Protein AF-A0A363ULD2-F1 (afdb_monomer)

Sequence (218 aa):
MTTARLQLDELIAHQSQPHVTLNGSLRRLDAAVQLTVADRDLTLPPGSPSDGDTYIVGASATGDWEDEDGNIAYYSNTAWIFLTPAEGWQAWIEDEDVVVTYQNDAWAGVGQAESIQALGAISGAQTIDLRAATYASFTVDGAITLTIDGLPPAGTAKAFTLEITGSSSSPIDEITWPEAIEWPSGVALQPTQAGTDVFVFVANGSRIMGGRALENVS

Radius of gyration: 24.45 Å; Cα contacts (8 Å, |Δi|>4): 473; chains: 1; bounding box: 63×30×61 Å

Secondary structure (DSSP, 8-state):
-B-TTT-PBPPPP-TT-HHHHHHHHHHHHHHHTT-EES-SS-SS--SSPPTT-EEEPPSS--GGGTT-TTSEEEEETTEEEEE---TT-EEEETTTTEEEEEETTEEEESS-PPPEEEEEEEEEEEEEETTT-SEEEEEEEEEEEEEEE-PPPTT-EEEEEEEEE--SSS----EE--TTEEPTTSSPPPPPTTSEEEEEEEEETTEEEEEEEEEEE-

Mean predicted aligned error: 12.39 Å

pLDDT: mean 86.5, std 9.87, range [49.97, 97.25]

InterPro domains:
  IPR021251 Protein of unknown function DUF2793 [PF10983] (23-107)

Solvent-accessible surface area (backbone atoms only — not comparable to full-atom values): 12160 Å² total; per-residue (Å²): 103,57,38,72,73,74,55,47,80,42,62,71,91,58,98,85,56,63,37,62,62,50,39,52,51,51,48,53,46,46,58,61,53,88,26,61,22,57,47,61,68,52,33,56,74,70,95,78,75,50,72,51,44,28,31,30,31,9,75,85,26,32,77,98,38,49,92,39,54,68,18,35,40,28,29,51,96,88,45,76,46,78,41,79,75,51,81,73,41,59,35,36,31,63,77,76,73,42,49,30,30,29,47,94,96,39,80,41,68,70,78,73,74,66,42,74,43,75,65,48,73,41,52,42,81,44,74,50,45,49,78,77,28,38,27,38,35,36,32,41,68,46,57,28,36,47,42,80,42,60,66,40,59,78,96,36,74,43,68,36,39,41,39,34,30,25,32,87,63,83,81,59,85,34,64,45,71,50,86,53,55,47,34,92,83,75,54,88,83,59,57,45,73,64,22,30,23,34,33,42,37,40,28,48,12,84,44,30,39,38,48,78,76,44,74,60,60,130

Structure (mmCIF, N/CA/C/O backbone):
data_AF-A0A363ULD2-F1
#
_entry.id   AF-A0A363ULD2-F1
#
loop_
_atom_site.group_PDB
_atom_site.id
_atom_site.type_symbol
_atom_site.label_atom_id
_atom_site.label_alt_id
_atom_site.label_comp_id
_atom_site.label_asym_id
_atom_site.label_entity_id
_atom_site.label_seq_id
_atom_site.pdbx_PDB_ins_code
_atom_site.Cartn_x
_atom_site.Cartn_y
_atom_site.Cartn_z
_atom_site.occupancy
_atom_site.B_iso_or_equiv
_atom_site.auth_seq_id
_atom_site.auth_comp_id
_atom_site.auth_asym_id
_atom_site.auth_atom_id
_atom_site.pdbx_PDB_model_num
ATOM 1 N N . MET A 1 1 ? 29.530 3.431 -25.832 1.00 72.56 1 MET A N 1
ATOM 2 C CA . MET A 1 1 ? 28.175 3.856 -25.429 1.00 72.56 1 MET A CA 1
ATOM 3 C C . MET A 1 1 ? 27.994 3.384 -24.003 1.00 72.56 1 MET A C 1
ATOM 5 O O . MET A 1 1 ? 28.633 2.399 -23.650 1.00 72.56 1 MET A O 1
ATOM 9 N N . THR A 1 2 ? 27.240 4.109 -23.191 1.00 79.25 2 THR A N 1
ATOM 10 C CA . THR A 1 2 ? 26.982 3.774 -21.785 1.00 79.25 2 THR A CA 1
ATOM 11 C C . THR A 1 2 ? 25.476 3.682 -21.557 1.00 79.25 2 THR A C 1
ATOM 13 O O . THR A 1 2 ? 24.710 4.230 -22.351 1.00 79.25 2 THR A O 1
ATOM 16 N N . THR A 1 3 ? 25.037 2.968 -20.519 1.00 79.88 3 THR A N 1
ATOM 17 C CA . THR A 1 3 ? 23.626 2.996 -20.091 1.00 79.88 3 THR A CA 1
ATOM 18 C C . THR A 1 3 ? 23.244 4.373 -19.537 1.00 79.88 3 THR A C 1
ATOM 20 O O . THR A 1 3 ? 24.114 5.123 -19.090 1.00 79.88 3 THR A O 1
ATOM 23 N N . ALA A 1 4 ? 21.956 4.724 -19.569 1.00 80.06 4 ALA A N 1
ATOM 24 C CA . ALA A 1 4 ? 21.507 6.092 -19.314 1.00 80.06 4 ALA A CA 1
ATOM 25 C C . ALA A 1 4 ? 21.717 6.540 -17.857 1.00 80.06 4 ALA A C 1
ATOM 27 O O . ALA A 1 4 ? 22.206 7.647 -17.616 1.00 80.06 4 ALA A O 1
ATOM 28 N N . ARG A 1 5 ? 21.394 5.685 -16.876 1.00 78.56 5 ARG A N 1
ATOM 29 C CA . ARG A 1 5 ? 21.361 6.069 -15.453 1.00 78.56 5 ARG A CA 1
ATOM 30 C C . ARG A 1 5 ? 22.675 5.780 -14.736 1.00 78.56 5 ARG A C 1
ATOM 32 O O . ARG A 1 5 ? 23.287 6.679 -14.167 1.00 78.56 5 ARG A O 1
ATOM 39 N N . LEU A 1 6 ? 23.132 4.534 -14.781 1.00 81.69 6 LEU A N 1
ATOM 40 C CA . LEU A 1 6 ? 24.314 4.046 -14.065 1.00 81.69 6 LEU A CA 1
ATOM 41 C C . LEU A 1 6 ? 25.608 4.180 -14.874 1.00 81.69 6 LEU A C 1
ATOM 43 O O . LEU A 1 6 ? 26.678 3.865 -14.353 1.00 81.69 6 LEU A O 1
ATOM 47 N N . GLN A 1 7 ? 25.527 4.650 -16.125 1.00 82.56 7 GLN A N 1
ATOM 48 C CA . GLN A 1 7 ? 26.681 4.884 -16.997 1.00 82.56 7 GLN A CA 1
ATOM 49 C C . GLN A 1 7 ? 27.557 3.631 -17.179 1.00 82.56 7 GLN A C 1
ATOM 51 O O . GLN A 1 7 ? 28.785 3.709 -17.209 1.00 82.56 7 GLN A O 1
ATOM 56 N N . LEU A 1 8 ? 26.926 2.457 -17.298 1.00 80.12 8 LEU A N 1
ATOM 57 C CA . LEU A 1 8 ? 27.622 1.184 -17.487 1.00 80.12 8 LEU A CA 1
ATOM 58 C C . LEU A 1 8 ? 28.144 1.083 -18.919 1.00 80.12 8 LEU A C 1
ATOM 60 O O . LEU A 1 8 ? 27.380 1.268 -19.865 1.00 80.12 8 LEU A O 1
ATOM 64 N N . ASP A 1 9 ? 29.423 0.753 -19.081 1.00 83.75 9 ASP A N 1
ATOM 65 C CA . ASP A 1 9 ? 30.046 0.609 -20.397 1.00 83.75 9 ASP A CA 1
ATOM 66 C C . ASP A 1 9 ? 29.397 -0.514 -21.216 1.00 83.75 9 ASP A C 1
ATOM 68 O O . ASP A 1 9 ? 29.401 -1.688 -20.835 1.00 83.75 9 ASP A O 1
ATOM 72 N N . GLU A 1 10 ? 28.885 -0.162 -22.393 1.00 82.81 10 GLU A N 1
ATOM 73 C CA . GLU A 1 10 ? 28.383 -1.123 -23.364 1.00 82.81 10 GLU A CA 1
ATOM 74 C C . GLU A 1 10 ? 29.512 -1.665 -24.242 1.00 82.81 10 GLU A C 1
ATOM 76 O O . GLU A 1 10 ? 30.397 -0.936 -24.709 1.00 82.81 10 GLU A O 1
ATOM 81 N N . LEU A 1 11 ? 29.439 -2.959 -24.549 1.00 80.12 11 LEU A N 1
ATOM 82 C CA . LEU A 1 11 ? 30.391 -3.603 -25.443 1.00 80.12 11 LEU A CA 1
ATOM 83 C C . LEU A 1 11 ? 30.236 -3.087 -26.871 1.00 80.12 11 LEU A C 1
ATOM 85 O O . LEU A 1 11 ? 29.142 -3.078 -27.442 1.00 80.12 11 LEU A O 1
ATOM 89 N N . ILE A 1 12 ? 31.369 -2.727 -27.470 1.00 76.31 12 ILE A N 1
ATOM 90 C CA . ILE A 1 12 ? 31.466 -2.394 -28.890 1.00 76.31 12 ILE A CA 1
ATOM 91 C C . ILE A 1 12 ? 31.262 -3.643 -29.757 1.00 76.31 12 ILE A C 1
ATOM 93 O O . ILE A 1 12 ? 31.603 -4.763 -29.370 1.00 76.31 12 ILE A O 1
ATOM 97 N N . ALA A 1 13 ? 30.704 -3.450 -30.953 1.00 71.75 13 ALA A N 1
ATOM 98 C CA . ALA A 1 13 ? 30.416 -4.546 -31.869 1.00 71.75 13 ALA A CA 1
ATOM 99 C C . ALA A 1 13 ? 31.687 -5.346 -32.223 1.00 71.75 13 ALA A C 1
ATOM 101 O O . ALA A 1 13 ? 32.707 -4.781 -32.617 1.00 71.75 13 ALA A O 1
ATOM 102 N N . HIS A 1 14 ? 31.611 -6.677 -32.119 1.00 65.25 14 HIS A N 1
ATOM 103 C CA . HIS A 1 14 ? 32.688 -7.600 -32.493 1.00 65.25 14 HIS A CA 1
ATOM 104 C C . HIS A 1 14 ? 32.135 -8.903 -33.107 1.00 65.25 14 HIS A C 1
ATOM 106 O O . HIS A 1 14 ? 30.943 -9.210 -32.991 1.00 65.25 14 HIS A O 1
ATOM 112 N N . GLN A 1 15 ? 33.004 -9.681 -33.762 1.00 51.84 15 GLN A N 1
ATOM 113 C CA . GLN A 1 15 ? 32.672 -10.969 -34.385 1.00 51.84 15 GLN A CA 1
ATOM 114 C C . GLN A 1 15 ? 32.251 -11.991 -33.311 1.00 51.84 15 GLN A C 1
ATOM 116 O O . GLN A 1 15 ? 33.043 -12.265 -32.409 1.00 51.84 15 GLN A O 1
ATOM 121 N N . SER A 1 16 ? 31.017 -12.514 -33.439 1.00 58.97 16 SER A N 1
ATOM 122 C CA . SER A 1 16 ? 30.217 -13.417 -32.562 1.00 58.97 16 SER A CA 1
ATOM 123 C C . SER A 1 16 ? 28.968 -12.810 -31.890 1.00 58.97 16 SER A C 1
ATOM 125 O O . SER A 1 16 ? 28.180 -13.550 -31.315 1.00 58.97 16 SER A O 1
ATOM 127 N N . GLN A 1 17 ? 28.736 -11.495 -31.999 1.00 67.00 17 GLN A N 1
ATOM 128 C CA . GLN A 1 17 ? 27.534 -10.799 -31.490 1.00 67.00 17 GLN A CA 1
ATOM 129 C C . GLN A 1 17 ? 27.143 -10.950 -29.986 1.00 67.00 17 GLN A C 1
ATOM 131 O O . GLN A 1 17 ? 25.997 -10.641 -29.659 1.00 67.00 17 GLN A O 1
ATOM 136 N N . PRO A 1 18 ? 28.031 -11.287 -29.017 1.00 72.00 18 PRO A N 1
ATOM 137 C CA . PRO A 1 18 ? 27.638 -11.324 -27.599 1.00 72.00 18 PRO A CA 1
ATOM 138 C C . PRO A 1 18 ? 27.251 -9.938 -27.055 1.00 72.00 18 PRO A C 1
ATOM 140 O O . PRO A 1 18 ? 26.512 -9.837 -26.079 1.00 72.00 18 PRO A O 1
ATOM 143 N N . HIS A 1 19 ? 27.721 -8.870 -27.711 1.00 73.81 19 HIS A N 1
ATOM 144 C CA . HIS A 1 19 ? 27.406 -7.483 -27.376 1.00 73.81 19 HIS A CA 1
ATOM 145 C C . HIS A 1 19 ? 25.900 -7.191 -27.422 1.00 73.81 19 HIS A C 1
ATOM 147 O O . HIS A 1 19 ? 25.427 -6.401 -26.618 1.00 73.81 19 HIS A O 1
ATOM 153 N N . VAL A 1 20 ? 25.124 -7.845 -28.299 1.00 75.31 20 VAL A N 1
ATOM 154 C CA . VAL A 1 20 ? 23.675 -7.595 -28.405 1.00 75.31 20 VAL A CA 1
ATOM 155 C C . VAL A 1 20 ? 22.958 -8.050 -27.134 1.00 75.31 20 VAL A C 1
ATOM 157 O O . VAL A 1 20 ? 22.253 -7.269 -26.499 1.00 75.31 20 VAL A O 1
ATOM 160 N N . THR A 1 21 ? 23.172 -9.304 -26.732 1.00 80.69 21 THR A N 1
ATOM 161 C CA . THR A 1 21 ? 22.527 -9.881 -25.546 1.00 80.69 21 THR A CA 1
ATOM 162 C C . THR A 1 21 ? 23.027 -9.231 -24.260 1.00 80.69 21 THR A C 1
ATOM 164 O O . THR A 1 21 ? 22.221 -8.899 -23.396 1.00 80.69 21 THR A O 1
ATOM 167 N N . LEU A 1 22 ? 24.340 -9.011 -24.130 1.00 84.62 22 LEU A N 1
ATOM 168 C CA . LEU A 1 22 ? 24.909 -8.444 -22.908 1.00 84.62 22 LEU A CA 1
ATOM 169 C C . LEU A 1 22 ? 24.525 -6.970 -22.722 1.00 84.62 22 LEU A C 1
ATOM 171 O O . LEU A 1 22 ? 24.099 -6.609 -21.630 1.00 84.62 22 LEU A O 1
ATOM 175 N N . ASN A 1 23 ? 24.573 -6.140 -23.770 1.00 83.62 23 ASN A N 1
ATOM 176 C CA . ASN A 1 23 ? 24.142 -4.741 -23.657 1.00 83.62 23 ASN A CA 1
ATOM 177 C C . ASN A 1 23 ? 22.644 -4.652 -23.317 1.00 83.62 23 ASN A C 1
ATOM 179 O O . ASN A 1 23 ? 22.248 -3.829 -22.497 1.00 83.62 23 ASN A O 1
ATOM 183 N N . GLY A 1 24 ? 21.813 -5.553 -23.859 1.00 82.00 24 GLY A N 1
ATOM 184 C CA . GLY A 1 24 ? 20.406 -5.668 -23.461 1.00 82.00 24 GLY A CA 1
ATOM 185 C C . GLY A 1 24 ? 20.224 -5.965 -21.967 1.00 82.00 24 GLY A C 1
ATOM 186 O O . GLY A 1 24 ? 19.402 -5.329 -21.308 1.00 82.00 24 GLY A O 1
ATOM 187 N N . SER A 1 25 ? 21.018 -6.883 -21.408 1.00 83.62 25 SER A N 1
ATOM 188 C CA . SER A 1 25 ? 21.011 -7.169 -19.967 1.00 83.62 25 SER A CA 1
ATOM 189 C C . SER A 1 25 ? 21.502 -5.990 -19.126 1.00 83.62 25 SER A C 1
ATOM 191 O O . SER A 1 25 ? 20.926 -5.725 -18.074 1.00 83.62 25 SER A O 1
ATOM 193 N N . LEU A 1 26 ? 22.526 -5.260 -19.584 1.00 85.19 26 LEU A N 1
ATOM 194 C CA . LEU A 1 26 ? 23.033 -4.071 -18.891 1.00 85.19 26 LEU A CA 1
ATOM 195 C C . LEU A 1 26 ? 21.975 -2.966 -18.820 1.00 85.19 26 LEU A C 1
ATOM 197 O O . LEU A 1 26 ? 21.799 -2.378 -17.761 1.00 85.19 26 LEU A O 1
ATOM 201 N N . ARG A 1 27 ? 21.209 -2.744 -19.894 1.00 83.19 27 ARG A N 1
ATOM 202 C CA . ARG A 1 27 ? 20.089 -1.782 -19.899 1.00 83.19 27 ARG A CA 1
ATOM 203 C C . ARG A 1 27 ? 18.964 -2.184 -18.948 1.00 83.19 27 ARG A C 1
ATOM 205 O O . ARG A 1 27 ? 18.418 -1.339 -18.255 1.00 83.19 27 ARG A O 1
ATOM 212 N N . ARG A 1 28 ? 18.635 -3.477 -18.867 1.00 83.94 28 ARG A N 1
ATOM 213 C CA . ARG A 1 28 ? 17.653 -3.974 -17.883 1.00 83.94 28 ARG A CA 1
ATOM 214 C C . ARG A 1 28 ? 18.148 -3.797 -16.447 1.00 83.94 28 ARG A C 1
ATOM 216 O O . ARG A 1 28 ? 17.356 -3.470 -15.572 1.00 83.94 28 ARG A O 1
ATOM 223 N N . LEU A 1 29 ? 19.444 -4.003 -16.206 1.00 86.19 29 LEU A N 1
ATOM 224 C CA . LEU A 1 29 ? 20.045 -3.763 -14.895 1.00 86.19 29 LEU A CA 1
ATOM 225 C C . LEU A 1 29 ? 20.024 -2.272 -14.534 1.00 86.19 29 LEU A C 1
ATOM 227 O O . LEU A 1 29 ? 19.709 -1.936 -13.399 1.00 86.19 29 LEU A O 1
ATOM 231 N N . ASP A 1 30 ? 20.307 -1.402 -15.504 1.00 83.19 30 ASP A N 1
ATOM 232 C CA . ASP A 1 30 ? 20.226 0.057 -15.368 1.00 83.19 30 ASP A CA 1
ATOM 233 C C . ASP A 1 30 ? 18.826 0.533 -14.971 1.00 83.19 30 ASP A C 1
ATOM 235 O O . ASP A 1 30 ? 18.689 1.425 -14.141 1.00 83.19 30 ASP A O 1
ATOM 239 N N . ALA A 1 31 ? 17.796 -0.103 -15.533 1.00 81.00 31 ALA A N 1
ATOM 240 C CA . ALA A 1 31 ? 16.405 0.186 -15.214 1.00 81.00 31 ALA A CA 1
ATOM 241 C C . ALA A 1 31 ? 15.988 -0.324 -13.822 1.00 81.00 31 ALA A C 1
ATOM 243 O O . ALA A 1 31 ? 15.167 0.306 -13.169 1.00 81.00 31 ALA A O 1
ATOM 244 N N . ALA A 1 32 ? 16.519 -1.463 -13.366 1.00 85.25 32 ALA A N 1
ATOM 245 C CA . ALA A 1 32 ? 16.057 -2.127 -12.141 1.00 85.25 32 ALA A CA 1
ATOM 246 C C . ALA A 1 32 ? 16.839 -1.741 -10.871 1.00 85.25 32 ALA A C 1
ATOM 248 O O . ALA A 1 32 ? 16.312 -1.831 -9.762 1.00 85.25 32 ALA A O 1
ATOM 249 N N . VAL A 1 33 ? 18.115 -1.369 -10.997 1.00 86.06 33 VAL A N 1
ATOM 250 C CA . VAL A 1 33 ? 18.982 -1.070 -9.848 1.00 86.06 33 VAL A CA 1
ATOM 251 C C . VAL A 1 33 ? 18.862 0.398 -9.461 1.00 86.06 33 VAL A C 1
ATOM 253 O O . VAL A 1 33 ? 18.949 1.272 -10.312 1.00 86.06 33 VAL A O 1
ATOM 256 N N . GLN A 1 34 ? 18.724 0.666 -8.155 1.00 82.75 34 GLN A N 1
ATOM 257 C CA . GLN A 1 34 ? 18.464 2.015 -7.630 1.00 82.75 34 GLN A CA 1
ATOM 258 C C . GLN A 1 34 ? 17.259 2.662 -8.331 1.00 82.75 34 GLN A C 1
ATOM 260 O O . GLN A 1 34 ? 17.335 3.783 -8.824 1.00 82.75 34 GLN A O 1
ATOM 265 N N . LEU A 1 35 ? 16.155 1.917 -8.424 1.00 90.38 35 LEU A N 1
ATOM 266 C CA . LEU A 1 35 ? 14.952 2.317 -9.142 1.00 90.38 35 LEU A CA 1
ATOM 267 C C . LEU A 1 35 ? 14.382 3.629 -8.571 1.00 90.38 35 LEU A C 1
ATOM 269 O O . LEU A 1 35 ? 13.849 3.664 -7.465 1.00 90.38 35 LEU A O 1
ATOM 273 N N . THR A 1 36 ? 14.516 4.703 -9.346 1.00 90.88 36 THR A N 1
ATOM 274 C CA . THR A 1 36 ? 13.808 5.974 -9.179 1.00 90.88 36 THR A CA 1
ATOM 275 C C . THR A 1 36 ? 12.825 6.087 -10.330 1.00 90.88 36 THR A C 1
ATOM 277 O O . THR A 1 36 ? 13.141 5.665 -11.448 1.00 90.88 36 THR A O 1
ATOM 280 N N . VAL A 1 37 ? 11.627 6.557 -10.022 1.00 93.94 37 VAL A N 1
ATOM 281 C CA . VAL A 1 37 ? 10.458 6.574 -10.893 1.00 93.94 37 VAL A CA 1
ATOM 282 C C . VAL A 1 37 ? 9.881 7.979 -10.821 1.00 93.94 37 VAL A C 1
ATOM 284 O O . VAL A 1 37 ? 9.639 8.478 -9.727 1.00 93.94 37 VAL A O 1
ATOM 287 N N . ALA A 1 38 ? 9.687 8.615 -11.971 1.00 91.88 38 ALA A N 1
ATOM 288 C CA . ALA A 1 38 ? 9.209 9.988 -12.051 1.00 91.88 38 ALA A CA 1
ATOM 289 C C . ALA A 1 38 ? 7.757 10.125 -11.569 1.00 91.88 38 ALA A C 1
ATOM 291 O O . ALA A 1 38 ? 7.445 11.092 -10.888 1.00 91.88 38 ALA A O 1
ATOM 292 N N . ASP A 1 39 ? 6.908 9.157 -11.927 1.00 87.38 39 ASP A N 1
ATOM 293 C CA . ASP A 1 39 ? 5.480 9.098 -11.601 1.00 87.38 39 ASP A CA 1
ATOM 294 C C . ASP A 1 39 ? 5.006 7.627 -11.707 1.00 87.38 39 ASP A C 1
ATOM 296 O O . ASP A 1 39 ? 5.569 6.838 -12.488 1.00 87.38 39 ASP A O 1
ATOM 300 N N . ARG A 1 40 ? 4.010 7.234 -10.903 1.00 90.38 40 ARG A N 1
ATOM 301 C CA . ARG A 1 40 ? 3.462 5.869 -10.852 1.00 90.38 40 ARG A CA 1
ATOM 302 C C . ARG A 1 40 ? 1.983 5.711 -11.215 1.00 90.38 40 ARG A C 1
ATOM 304 O O . ARG A 1 40 ? 1.474 4.594 -11.079 1.00 90.38 40 ARG A O 1
ATOM 311 N N . ASP A 1 41 ? 1.286 6.771 -11.622 1.00 88.88 41 ASP A N 1
ATOM 312 C CA . ASP A 1 41 ? -0.148 6.710 -11.942 1.00 88.88 41 ASP A CA 1
ATOM 313 C C . ASP A 1 41 ? -0.523 7.193 -13.358 1.00 88.88 41 ASP A C 1
ATOM 315 O O . ASP A 1 41 ? -1.686 7.093 -13.767 1.00 88.88 41 ASP A O 1
ATOM 319 N N . LEU A 1 42 ? 0.465 7.592 -14.165 1.00 93.38 42 LEU A N 1
ATOM 320 C CA . LEU A 1 42 ? 0.263 7.911 -15.578 1.00 93.38 42 LEU A CA 1
ATOM 321 C C . LEU A 1 42 ? -0.198 6.699 -16.399 1.00 93.38 42 LEU A C 1
ATOM 323 O O . LEU A 1 42 ? 0.397 5.625 -16.378 1.00 93.38 42 LEU A O 1
ATOM 327 N N . THR A 1 43 ? -1.22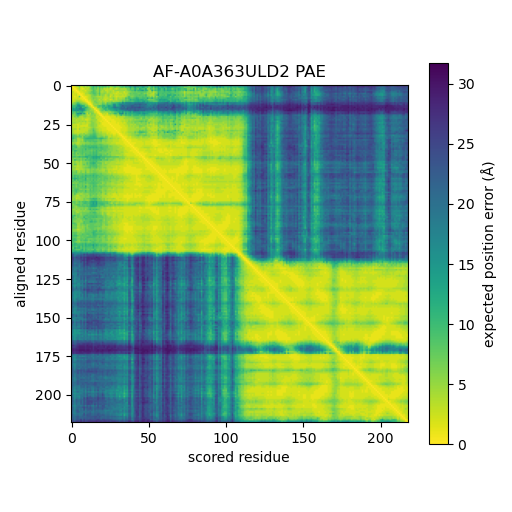4 6.912 -17.221 1.00 93.38 43 THR A N 1
ATOM 328 C CA . THR A 1 43 ? -1.807 5.900 -18.124 1.00 93.38 43 THR A CA 1
ATOM 329 C C . THR A 1 43 ? -1.446 6.125 -19.594 1.00 93.38 43 THR A C 1
ATOM 331 O O . THR A 1 43 ? -1.822 5.344 -20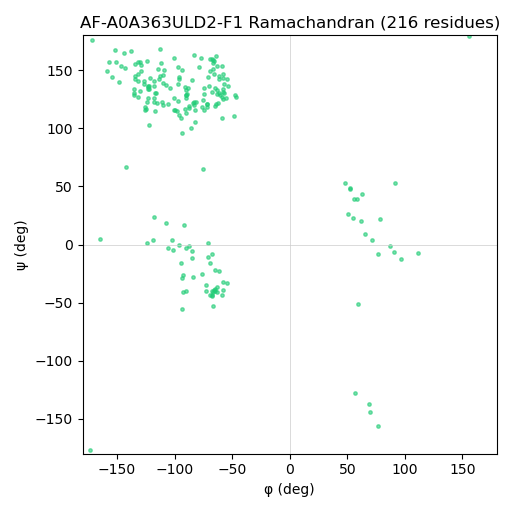.467 1.00 93.38 43 THR A O 1
ATOM 334 N N . LEU A 1 44 ? -0.719 7.198 -19.899 1.00 95.44 44 LEU A N 1
ATOM 335 C CA . LEU A 1 44 ? -0.228 7.516 -21.235 1.00 95.44 44 LEU A CA 1
ATOM 336 C C . LEU A 1 44 ? 1.236 7.960 -21.119 1.00 95.44 44 LEU A C 1
ATOM 338 O O . LEU A 1 44 ? 1.526 8.810 -20.271 1.00 95.44 44 LEU A O 1
ATOM 342 N N . PRO A 1 45 ? 2.143 7.460 -21.977 1.00 94.69 45 PRO A N 1
ATOM 343 C CA . PRO A 1 45 ? 3.522 7.917 -21.982 1.00 94.69 45 PRO A CA 1
ATOM 344 C C . PRO A 1 45 ? 3.625 9.431 -22.216 1.00 94.69 45 PRO A C 1
ATOM 346 O O . PRO A 1 45 ? 2.853 9.996 -23.002 1.00 94.69 45 PRO A O 1
ATOM 349 N N . PRO A 1 46 ? 4.628 10.101 -21.619 1.00 94.06 46 PRO A N 1
ATOM 350 C CA . PRO A 1 46 ? 4.973 11.469 -21.979 1.00 94.06 46 PRO A CA 1
ATOM 351 C C . PRO A 1 46 ? 5.230 11.594 -23.484 1.00 94.06 46 PRO A C 1
ATOM 353 O O . PRO A 1 46 ? 5.850 10.727 -24.091 1.00 94.06 46 PRO A O 1
ATOM 356 N N . GLY A 1 47 ? 4.811 12.705 -24.097 1.00 92.12 47 GLY A N 1
ATOM 357 C CA . GLY A 1 47 ? 4.990 12.913 -25.542 1.00 92.12 47 GLY A CA 1
ATOM 358 C C . GLY A 1 47 ? 6.445 13.123 -25.992 1.00 92.12 47 GLY A C 1
ATOM 359 O O . GLY A 1 47 ? 6.731 13.020 -27.182 1.00 92.12 47 GLY A O 1
ATOM 360 N N . SER A 1 48 ? 7.351 13.418 -25.054 1.00 91.38 48 SER A N 1
ATOM 361 C CA . SER A 1 48 ? 8.777 13.674 -25.305 1.00 91.38 48 SER A CA 1
ATOM 362 C C . SER A 1 48 ? 9.647 13.086 -24.181 1.00 91.38 48 SER A C 1
ATOM 364 O O . SER A 1 48 ? 10.231 13.858 -23.416 1.00 91.38 48 SER A O 1
ATOM 366 N N . PRO A 1 49 ? 9.713 11.751 -24.033 1.00 93.38 49 PRO A N 1
ATOM 367 C CA . PRO A 1 49 ? 10.502 11.121 -22.981 1.00 93.38 49 PRO A CA 1
ATOM 368 C C . PRO A 1 49 ? 12.004 11.260 -23.265 1.00 93.38 49 PRO A C 1
ATOM 370 O O . PRO A 1 49 ? 12.450 11.221 -24.420 1.00 93.38 49 PRO A O 1
ATOM 373 N N . SER A 1 50 ? 12.783 11.438 -22.203 1.00 92.94 50 SER A N 1
ATOM 374 C CA . SER A 1 50 ? 14.245 11.484 -22.237 1.00 92.94 50 SER A CA 1
ATOM 375 C C . SER A 1 50 ? 14.843 10.126 -21.884 1.00 92.94 50 SER A C 1
ATOM 377 O O . SER A 1 50 ? 14.234 9.310 -21.198 1.00 92.94 50 SER A O 1
ATOM 379 N N . ASP A 1 51 ? 16.047 9.856 -22.390 1.00 90.31 51 ASP A N 1
ATOM 380 C CA . ASP A 1 51 ? 16.769 8.617 -22.091 1.00 90.31 51 ASP A CA 1
ATOM 381 C C . ASP A 1 51 ? 16.982 8.479 -20.575 1.00 90.31 51 ASP A C 1
ATOM 383 O O . ASP A 1 51 ? 17.530 9.381 -19.941 1.00 90.31 51 ASP A O 1
ATOM 387 N N . GLY A 1 52 ? 16.540 7.360 -20.002 1.00 88.50 52 GLY A N 1
ATOM 388 C CA . GLY A 1 52 ? 16.572 7.112 -18.562 1.00 88.50 52 GLY A CA 1
ATOM 389 C C . GLY A 1 52 ? 15.268 7.408 -17.815 1.00 88.50 52 GLY A C 1
ATOM 390 O O . GLY A 1 52 ? 15.143 6.972 -16.666 1.00 88.50 52 GLY A O 1
ATOM 391 N N . ASP A 1 53 ? 14.299 8.084 -18.443 1.00 94.31 53 ASP A N 1
ATOM 392 C CA . ASP A 1 53 ? 12.994 8.337 -17.829 1.00 94.31 53 ASP A CA 1
ATOM 393 C C . ASP A 1 53 ? 12.334 7.011 -17.437 1.00 94.31 53 ASP A C 1
ATOM 395 O O . ASP A 1 53 ? 12.273 6.066 -18.230 1.00 94.31 53 ASP A O 1
ATOM 399 N N . THR A 1 54 ? 11.857 6.933 -16.197 1.00 95.88 54 THR A N 1
ATOM 400 C CA . THR A 1 54 ? 11.291 5.709 -15.628 1.00 95.88 54 THR A CA 1
ATOM 401 C C . THR A 1 54 ? 9.937 6.004 -14.999 1.00 95.88 54 THR A C 1
ATOM 403 O O . THR A 1 54 ? 9.821 6.948 -14.225 1.00 95.88 54 THR A O 1
ATOM 406 N N . TYR A 1 55 ? 8.938 5.181 -15.298 1.00 96.88 55 TYR A N 1
ATOM 407 C CA . TYR A 1 55 ? 7.567 5.293 -14.798 1.00 96.88 55 TYR A CA 1
ATOM 408 C C . TYR A 1 55 ? 7.083 3.937 -14.285 1.00 96.88 55 TYR A C 1
ATOM 410 O O . TYR A 1 55 ? 7.587 2.893 -14.708 1.00 96.88 55 TYR A O 1
ATOM 418 N N . ILE A 1 56 ? 6.096 3.944 -13.394 1.00 96.69 56 ILE A N 1
ATOM 419 C CA . ILE A 1 56 ? 5.235 2.777 -13.178 1.00 96.69 56 ILE A CA 1
ATOM 420 C C . ILE A 1 56 ? 3.946 3.052 -13.942 1.00 96.69 56 ILE A C 1
ATOM 422 O O . ILE A 1 56 ? 3.336 4.105 -13.783 1.00 96.69 56 ILE A O 1
ATOM 426 N N . VAL A 1 57 ? 3.565 2.119 -14.805 1.00 97.25 57 VAL A N 1
ATOM 427 C CA . VAL A 1 57 ? 2.411 2.285 -15.685 1.00 97.25 57 VAL A CA 1
ATOM 428 C C . VAL A 1 57 ? 1.124 2.193 -14.860 1.00 97.25 57 VAL A C 1
ATOM 430 O O . VAL A 1 57 ? 0.869 1.184 -14.198 1.00 97.25 57 VAL A O 1
ATOM 433 N N . GLY A 1 58 ? 0.312 3.247 -14.895 1.00 92.88 58 GLY A N 1
ATOM 434 C CA . GLY A 1 58 ? -1.003 3.294 -14.263 1.00 92.88 58 GLY A CA 1
ATOM 435 C C . GLY A 1 58 ? -2.006 2.354 -14.939 1.00 92.88 58 GLY A C 1
ATOM 436 O O . GLY A 1 58 ? -1.834 1.959 -16.086 1.00 92.88 58 GLY A O 1
ATOM 437 N N . ALA A 1 59 ? -3.078 1.998 -14.232 1.00 91.69 59 ALA A N 1
ATOM 438 C CA . ALA A 1 59 ? -4.085 1.067 -14.742 1.00 91.69 59 ALA A CA 1
ATOM 439 C C . ALA A 1 59 ? -4.855 1.620 -15.955 1.00 91.69 59 ALA A C 1
ATOM 441 O O . ALA A 1 59 ? -5.199 2.803 -15.987 1.00 91.69 59 ALA A O 1
ATOM 442 N N . SER A 1 60 ? -5.255 0.738 -16.880 1.00 94.06 60 SER A N 1
ATOM 443 C CA . SER A 1 60 ? -5.907 1.109 -18.149 1.00 94.06 60 SER A CA 1
ATOM 444 C C . SER A 1 60 ? -5.009 1.956 -19.053 1.00 94.06 60 SER A C 1
ATOM 446 O O . SER A 1 60 ? -5.454 2.960 -19.622 1.00 94.06 60 SER A O 1
ATOM 448 N N . ALA A 1 61 ? -3.742 1.564 -19.165 1.00 95.88 61 ALA A N 1
ATOM 449 C CA . ALA A 1 61 ? -2.763 2.254 -19.978 1.00 95.88 61 ALA A CA 1
ATOM 450 C C . ALA A 1 61 ? -3.099 2.240 -21.475 1.00 95.88 61 ALA A C 1
ATOM 452 O O . ALA A 1 61 ? -3.794 1.369 -21.999 1.00 95.88 61 ALA A O 1
ATOM 453 N N . THR A 1 62 ? -2.602 3.257 -22.172 1.00 96.00 62 THR A N 1
ATOM 454 C CA . THR A 1 62 ? -2.880 3.515 -23.586 1.00 96.00 62 THR A CA 1
ATOM 455 C C . THR A 1 62 ? -1.614 3.933 -24.331 1.00 96.00 62 THR A C 1
ATOM 457 O O . THR A 1 62 ? -0.597 4.293 -23.734 1.00 96.00 62 THR A O 1
ATOM 460 N N . GLY A 1 63 ? -1.676 3.924 -25.664 1.00 94.81 63 GLY A N 1
ATOM 461 C CA . GLY A 1 63 ? -0.533 4.284 -26.503 1.00 94.81 63 GLY A CA 1
ATOM 462 C C . GLY A 1 63 ? 0.572 3.237 -26.398 1.00 94.81 63 GLY A C 1
ATOM 463 O O . GLY A 1 63 ? 0.287 2.046 -26.380 1.00 94.81 63 GLY A O 1
ATOM 464 N N . ASP A 1 64 ? 1.829 3.672 -26.298 1.00 95.25 64 ASP A N 1
ATOM 465 C CA . ASP A 1 64 ? 2.965 2.741 -26.214 1.00 95.25 64 ASP A CA 1
ATOM 466 C C . ASP A 1 64 ? 3.000 1.930 -24.905 1.00 95.25 64 ASP A C 1
ATOM 468 O O . ASP A 1 64 ? 3.838 1.042 -24.776 1.00 95.25 64 ASP A O 1
ATOM 472 N N . TRP A 1 65 ? 2.137 2.246 -23.932 1.00 97.25 65 TRP A N 1
ATOM 473 C CA . TRP A 1 65 ? 2.017 1.544 -22.649 1.00 97.25 65 TRP A CA 1
ATOM 474 C C . TRP A 1 65 ? 0.816 0.583 -22.589 1.00 97.25 65 TRP A C 1
ATOM 476 O O . TRP A 1 65 ? 0.552 0.016 -21.534 1.00 97.25 65 TRP A O 1
ATOM 486 N N . GLU A 1 66 ? 0.069 0.405 -23.685 1.00 96.94 66 GLU A N 1
ATOM 487 C CA . GLU A 1 66 ? -1.044 -0.556 -23.745 1.00 96.94 66 GLU A CA 1
ATOM 488 C C . GLU A 1 66 ? -0.586 -1.968 -23.318 1.00 96.94 66 GLU A C 1
ATOM 490 O O . GLU A 1 66 ? 0.482 -2.423 -23.721 1.00 96.94 66 GLU A O 1
ATOM 495 N N . ASP A 1 67 ? -1.399 -2.640 -22.492 1.00 95.44 67 ASP A N 1
ATOM 496 C CA . ASP A 1 67 ? -1.142 -3.956 -21.873 1.00 95.44 67 ASP A CA 1
ATOM 497 C C . ASP A 1 67 ? 0.027 -4.026 -20.861 1.00 95.44 67 ASP A C 1
ATOM 499 O O . ASP A 1 67 ? 0.366 -5.114 -20.386 1.00 95.44 67 ASP A O 1
ATOM 503 N N . GLU A 1 68 ? 0.613 -2.892 -20.465 1.00 96.88 68 GLU A N 1
ATOM 504 C CA . GLU A 1 68 ? 1.766 -2.837 -19.548 1.00 96.88 68 GLU A CA 1
ATOM 505 C C . GLU A 1 68 ? 1.408 -2.320 -18.139 1.00 96.88 68 GLU A C 1
ATOM 507 O O . GLU A 1 68 ? 2.291 -1.925 -17.378 1.00 96.88 68 GLU A O 1
ATOM 512 N N . ASP A 1 69 ? 0.123 -2.343 -17.768 1.00 94.38 69 ASP A N 1
ATOM 513 C CA . ASP A 1 69 ? -0.394 -1.921 -16.457 1.00 94.38 69 ASP A CA 1
ATOM 514 C C . ASP A 1 69 ? 0.429 -2.497 -15.283 1.00 94.38 69 ASP A C 1
ATOM 516 O O . ASP A 1 69 ? 0.625 -3.708 -15.156 1.00 94.38 69 ASP A O 1
ATOM 520 N N . GLY A 1 70 ? 0.890 -1.624 -14.383 1.00 91.69 70 GLY A N 1
ATOM 521 C CA . GLY A 1 70 ? 1.657 -1.983 -13.186 1.00 91.69 70 GLY A CA 1
ATOM 522 C C . GLY A 1 70 ? 3.130 -2.339 -13.427 1.00 91.69 70 GLY A C 1
ATOM 523 O O . GLY A 1 70 ? 3.887 -2.463 -12.453 1.00 91.69 70 GLY A O 1
ATOM 524 N N . ASN A 1 71 ? 3.564 -2.466 -14.686 1.00 96.19 71 ASN A N 1
ATOM 525 C CA . ASN A 1 71 ? 4.967 -2.692 -15.022 1.00 96.19 71 ASN A CA 1
ATOM 526 C C . ASN A 1 71 ? 5.786 -1.401 -14.902 1.00 96.19 71 ASN A C 1
ATOM 528 O O . ASN A 1 71 ? 5.270 -0.283 -14.919 1.00 96.19 71 ASN A O 1
ATOM 532 N N . ILE A 1 72 ? 7.103 -1.565 -14.781 1.00 96.88 72 ILE A N 1
ATOM 533 C CA . ILE A 1 72 ? 8.050 -0.451 -14.839 1.00 96.88 72 ILE A CA 1
ATOM 534 C C . ILE A 1 72 ? 8.347 -0.168 -16.309 1.00 96.88 72 ILE A C 1
ATOM 536 O O . ILE A 1 72 ? 8.859 -1.047 -17.006 1.00 96.88 72 ILE A O 1
ATOM 540 N N . ALA A 1 73 ? 8.078 1.050 -16.762 1.00 96.94 73 ALA A N 1
ATOM 541 C CA . ALA A 1 73 ? 8.421 1.538 -18.089 1.00 96.94 73 ALA A CA 1
ATOM 542 C C . ALA A 1 73 ? 9.698 2.382 -18.018 1.00 96.94 73 ALA A C 1
ATOM 544 O O . ALA A 1 73 ? 9.712 3.439 -17.396 1.00 96.94 73 ALA A O 1
ATOM 545 N N . TYR A 1 74 ? 10.772 1.933 -18.665 1.00 94.81 74 TYR A N 1
ATOM 546 C CA . TYR A 1 74 ? 12.052 2.642 -18.743 1.00 94.81 74 TYR A CA 1
ATOM 547 C C . TYR A 1 74 ? 12.349 3.043 -20.187 1.00 94.81 74 TYR A C 1
ATOM 549 O O . TYR A 1 74 ? 12.425 2.182 -21.068 1.00 94.81 74 TYR A O 1
ATOM 557 N N . TYR A 1 75 ? 12.524 4.333 -20.456 1.00 94.31 75 TYR A N 1
ATOM 558 C CA . TYR A 1 75 ? 12.819 4.812 -21.800 1.00 94.31 75 TYR A CA 1
ATOM 559 C C . TYR A 1 75 ? 14.315 4.704 -22.097 1.00 94.31 75 TYR A C 1
ATOM 561 O O . TYR A 1 75 ? 15.143 5.280 -21.392 1.00 94.31 75 TYR A O 1
ATOM 569 N N . SER A 1 76 ? 14.670 3.973 -23.158 1.00 88.75 76 SER A N 1
ATOM 570 C CA . SER A 1 76 ? 16.060 3.815 -23.587 1.00 88.75 76 SER A CA 1
ATOM 571 C C . SER A 1 76 ? 16.248 3.954 -25.089 1.00 88.75 76 SER A C 1
ATOM 573 O O . SER A 1 76 ? 15.642 3.221 -25.875 1.00 88.75 76 SER A O 1
ATOM 575 N N . ASN A 1 77 ? 17.187 4.813 -25.486 1.00 82.25 77 ASN A N 1
ATOM 576 C CA . ASN A 1 77 ? 17.643 5.137 -26.838 1.00 82.25 77 ASN A CA 1
ATOM 577 C C . ASN A 1 77 ? 16.557 5.680 -27.785 1.00 82.25 77 ASN A C 1
ATOM 579 O O . ASN A 1 77 ? 16.786 6.702 -28.418 1.00 82.25 77 ASN A O 1
ATOM 583 N N . THR A 1 78 ? 15.415 5.001 -27.922 1.00 86.50 78 THR A N 1
ATOM 584 C CA . THR A 1 78 ? 14.225 5.405 -28.706 1.00 86.50 78 THR A CA 1
ATOM 585 C C . THR A 1 78 ? 12.965 4.597 -28.350 1.00 86.50 78 THR A C 1
ATOM 587 O O . THR A 1 78 ? 11.956 4.709 -29.042 1.00 86.50 78 THR A O 1
ATOM 590 N N . ALA A 1 79 ? 13.018 3.721 -27.344 1.00 90.06 79 ALA A N 1
ATOM 591 C CA . ALA A 1 79 ? 11.939 2.782 -27.063 1.00 90.06 79 ALA A CA 1
ATOM 592 C C . ALA A 1 79 ? 11.755 2.570 -25.562 1.00 90.06 79 ALA A C 1
ATOM 594 O O . ALA A 1 79 ? 12.712 2.644 -24.788 1.00 90.06 79 ALA A O 1
ATOM 595 N N . TRP A 1 80 ? 10.525 2.238 -25.180 1.00 94.00 80 TRP A N 1
ATOM 596 C CA . TRP A 1 80 ? 10.213 1.767 -23.841 1.00 94.00 80 TRP A CA 1
ATOM 597 C C . TRP A 1 80 ? 10.694 0.329 -23.651 1.00 94.00 80 TRP A C 1
ATOM 599 O O . TRP A 1 80 ? 10.511 -0.543 -24.503 1.00 94.00 80 TRP A O 1
ATOM 609 N N . ILE A 1 81 ? 11.335 0.093 -22.516 1.00 93.00 81 ILE A N 1
ATOM 610 C CA . ILE A 1 81 ? 11.689 -1.222 -22.005 1.00 93.00 81 ILE A CA 1
ATOM 611 C C . ILE A 1 81 ? 10.810 -1.455 -20.786 1.00 93.00 81 ILE A C 1
ATOM 613 O O . ILE A 1 81 ? 10.901 -0.710 -19.812 1.00 93.00 81 ILE A O 1
ATOM 617 N N . PHE A 1 82 ? 10.002 -2.508 -20.833 1.00 94.50 82 PHE A N 1
ATOM 618 C CA . PHE A 1 82 ? 9.132 -2.881 -19.727 1.00 94.50 82 PHE A CA 1
ATOM 619 C C . PHE A 1 82 ? 9.768 -3.962 -18.860 1.00 94.50 82 PHE A C 1
ATOM 621 O O . PHE A 1 82 ? 10.389 -4.918 -19.354 1.00 94.50 82 PHE A O 1
ATOM 628 N N . LEU A 1 83 ? 9.630 -3.794 -17.548 1.00 94.56 83 LEU A N 1
ATOM 629 C CA . LEU A 1 83 ? 10.026 -4.777 -16.553 1.00 94.56 83 LEU A CA 1
ATOM 630 C C . LEU A 1 83 ? 8.818 -5.114 -15.687 1.00 94.56 83 LEU A C 1
ATOM 632 O O . LEU A 1 83 ? 8.261 -4.242 -15.024 1.00 94.56 83 LEU A O 1
ATOM 636 N N . THR A 1 84 ? 8.462 -6.396 -15.655 1.00 94.25 84 THR A N 1
ATOM 637 C CA . THR A 1 84 ? 7.487 -6.915 -14.698 1.00 94.25 84 THR A CA 1
ATOM 638 C C . THR A 1 84 ? 8.122 -6.940 -13.310 1.00 94.25 84 THR A C 1
ATOM 640 O O . THR A 1 84 ? 9.137 -7.631 -13.135 1.00 94.25 84 THR A O 1
ATOM 643 N N . PRO A 1 85 ? 7.587 -6.191 -12.332 1.00 94.06 85 PRO A N 1
ATOM 644 C CA . PRO A 1 85 ? 8.115 -6.212 -10.980 1.00 94.06 85 PRO A CA 1
ATOM 645 C C . PRO A 1 85 ? 7.898 -7.579 -10.330 1.00 94.06 85 PRO A C 1
ATOM 647 O O . PRO A 1 85 ? 6.957 -8.304 -10.647 1.00 94.06 85 PRO A O 1
ATOM 650 N N . ALA A 1 86 ? 8.787 -7.937 -9.407 1.00 89.31 86 ALA A N 1
ATOM 651 C CA . ALA A 1 86 ? 8.607 -9.102 -8.552 1.00 89.31 86 ALA A CA 1
ATOM 652 C C . ALA A 1 86 ? 8.375 -8.660 -7.105 1.00 89.31 86 ALA A C 1
ATOM 654 O O . ALA A 1 86 ? 8.784 -7.570 -6.701 1.00 89.31 86 ALA A O 1
ATOM 655 N N . GLU A 1 87 ? 7.732 -9.526 -6.323 1.00 85.00 87 GLU A N 1
ATOM 656 C CA . GLU A 1 87 ? 7.470 -9.303 -4.899 1.00 85.00 87 GLU A CA 1
ATOM 657 C C . GLU A 1 87 ? 8.738 -8.820 -4.167 1.00 85.00 87 GLU A C 1
ATOM 659 O O . GLU A 1 87 ? 9.814 -9.421 -4.279 1.00 85.00 87 GLU A O 1
ATOM 664 N N . GLY A 1 88 ? 8.611 -7.720 -3.423 1.00 82.44 88 GLY A N 1
ATOM 665 C CA . GLY A 1 88 ? 9.690 -7.103 -2.652 1.00 82.44 88 GLY A CA 1
ATOM 666 C C . GLY A 1 88 ? 10.559 -6.096 -3.413 1.00 82.44 88 GLY A C 1
ATOM 667 O O . GLY A 1 88 ? 11.458 -5.514 -2.805 1.00 82.44 88 GLY A O 1
ATOM 668 N N . TRP A 1 89 ? 10.324 -5.860 -4.709 1.00 92.12 89 TRP A N 1
ATOM 669 C CA . TRP A 1 89 ? 10.996 -4.776 -5.439 1.00 92.12 89 TRP A CA 1
ATOM 670 C C . TRP A 1 89 ? 10.645 -3.423 -4.835 1.00 92.12 89 TRP A C 1
ATOM 672 O O . TRP A 1 89 ? 9.508 -3.214 -4.432 1.00 92.12 89 TRP A O 1
ATOM 682 N N . GLN A 1 90 ? 11.607 -2.503 -4.790 1.00 92.62 90 GLN A N 1
ATOM 683 C CA . GLN A 1 90 ? 11.415 -1.173 -4.217 1.00 92.62 90 GLN A CA 1
ATOM 684 C C . GLN A 1 90 ? 11.704 -0.094 -5.252 1.00 92.62 90 GLN A C 1
ATOM 686 O O . GLN A 1 90 ? 12.642 -0.238 -6.037 1.00 92.62 90 GLN A O 1
ATOM 691 N N . ALA A 1 91 ? 10.929 0.985 -5.217 1.00 93.38 91 ALA A N 1
ATOM 692 C CA . ALA A 1 91 ? 11.112 2.158 -6.057 1.00 93.38 91 ALA A CA 1
ATOM 693 C C . ALA A 1 91 ? 10.995 3.431 -5.217 1.00 93.38 91 ALA A C 1
ATOM 695 O O . ALA A 1 91 ? 10.168 3.503 -4.309 1.00 93.38 91 ALA A O 1
ATOM 696 N N . TRP A 1 92 ? 11.811 4.430 -5.529 1.00 88.06 92 TRP A N 1
ATOM 697 C CA . TRP A 1 92 ? 11.607 5.800 -5.070 1.00 88.06 92 TRP A CA 1
ATOM 698 C C . TRP A 1 92 ? 10.744 6.549 -6.083 1.00 88.06 92 TRP A C 1
ATOM 700 O O . TRP A 1 92 ? 11.091 6.572 -7.263 1.00 88.06 92 TRP A O 1
ATOM 710 N N . ILE A 1 93 ? 9.645 7.139 -5.626 1.00 86.88 93 ILE A N 1
ATOM 711 C CA . ILE A 1 93 ? 8.709 7.906 -6.447 1.00 86.88 93 ILE A CA 1
ATOM 712 C C . ILE A 1 93 ? 9.043 9.392 -6.280 1.00 86.88 93 ILE A C 1
ATOM 714 O O . ILE A 1 93 ? 8.972 9.917 -5.170 1.00 86.88 93 ILE A O 1
ATOM 718 N N . GLU A 1 94 ? 9.491 10.043 -7.353 1.00 81.69 94 GLU A N 1
ATOM 719 C CA . GLU A 1 94 ? 10.081 11.388 -7.306 1.00 81.69 94 GLU A CA 1
ATOM 720 C C . GLU A 1 94 ? 9.052 12.492 -7.046 1.00 81.69 94 GLU A C 1
ATOM 722 O O . GLU A 1 94 ? 9.341 13.421 -6.292 1.00 81.69 94 GLU A O 1
ATOM 727 N N . ASP A 1 95 ? 7.867 12.399 -7.648 1.00 71.62 95 ASP A N 1
ATOM 728 C CA . ASP A 1 95 ? 6.785 13.374 -7.488 1.00 71.62 95 ASP A CA 1
ATOM 729 C C . ASP A 1 95 ? 6.038 13.237 -6.149 1.00 71.62 95 ASP A C 1
ATOM 731 O O . ASP A 1 95 ? 5.508 14.223 -5.630 1.00 71.62 95 ASP A O 1
ATOM 735 N N . GLU A 1 96 ? 6.054 12.039 -5.559 1.00 75.25 96 GLU A N 1
ATOM 736 C CA . GLU A 1 96 ? 5.469 11.751 -4.246 1.00 75.25 96 GLU A CA 1
ATOM 737 C C . GLU A 1 96 ? 6.467 11.841 -3.073 1.00 75.25 96 GLU A C 1
ATOM 739 O O . GLU A 1 96 ? 6.030 11.920 -1.925 1.00 75.25 96 GLU A O 1
ATOM 744 N N . ASP A 1 97 ? 7.783 11.840 -3.326 1.00 71.50 97 ASP A N 1
ATOM 745 C CA . ASP A 1 97 ? 8.852 11.842 -2.303 1.00 71.50 97 ASP A CA 1
ATOM 746 C C . ASP A 1 97 ? 8.778 10.626 -1.342 1.00 71.50 97 ASP A C 1
ATOM 748 O O . ASP A 1 97 ? 8.996 10.740 -0.132 1.00 71.50 97 ASP A O 1
ATOM 752 N N . VAL A 1 98 ? 8.445 9.433 -1.866 1.00 75.69 98 VA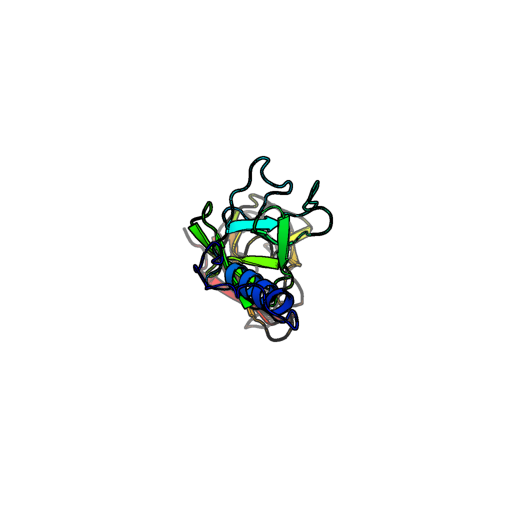L A N 1
ATOM 753 C CA . VAL A 1 98 ? 8.258 8.200 -1.065 1.00 75.69 98 VAL A CA 1
ATOM 754 C C . VAL A 1 98 ? 8.927 6.959 -1.656 1.00 75.69 98 VAL A C 1
ATOM 756 O O . VAL A 1 98 ? 9.100 6.820 -2.864 1.00 75.69 98 VAL A O 1
ATOM 759 N N . VAL A 1 99 ? 9.239 5.987 -0.788 1.00 86.19 99 VAL A N 1
ATOM 760 C CA . VAL A 1 99 ? 9.588 4.620 -1.209 1.00 86.19 99 VAL A CA 1
ATOM 761 C C . VAL A 1 99 ? 8.325 3.768 -1.277 1.00 86.19 99 VAL A C 1
ATOM 763 O O . VAL A 1 99 ? 7.593 3.650 -0.291 1.00 86.19 99 VAL A O 1
ATOM 766 N N . VAL A 1 100 ? 8.120 3.097 -2.404 1.00 87.69 100 VAL A N 1
ATOM 767 C CA . VAL A 1 100 ? 7.112 2.048 -2.580 1.00 87.69 100 VAL A CA 1
ATOM 768 C C . VAL A 1 100 ? 7.780 0.681 -2.709 1.00 87.69 100 VAL A C 1
ATOM 770 O O . VAL A 1 100 ? 8.895 0.569 -3.212 1.00 87.69 100 VAL A O 1
ATOM 773 N N . THR A 1 101 ? 7.087 -0.363 -2.267 1.00 90.25 101 THR A N 1
ATOM 774 C CA . THR A 1 101 ? 7.432 -1.769 -2.465 1.00 90.25 101 THR A CA 1
ATOM 775 C C . THR A 1 101 ? 6.333 -2.446 -3.276 1.00 90.25 101 THR A C 1
ATOM 777 O O . THR A 1 101 ? 5.147 -2.254 -3.003 1.00 90.25 10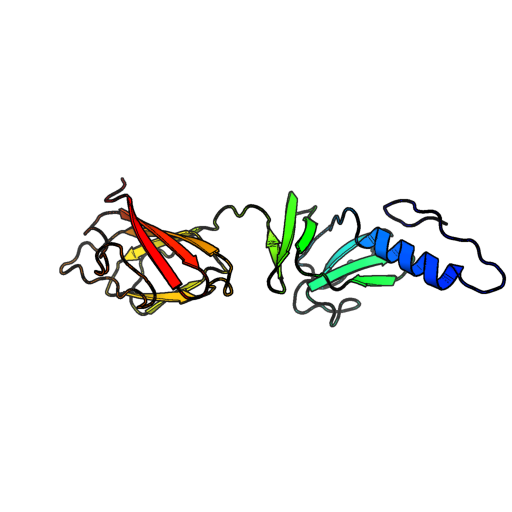1 THR A O 1
ATOM 780 N N . TYR A 1 102 ? 6.716 -3.256 -4.257 1.00 88.88 102 TYR A N 1
ATOM 781 C CA . TYR A 1 102 ? 5.798 -4.139 -4.963 1.00 88.88 102 TYR A CA 1
ATOM 782 C C . TYR A 1 102 ? 5.432 -5.326 -4.069 1.00 88.88 102 TYR A C 1
ATOM 784 O O . TYR A 1 102 ? 6.304 -6.111 -3.688 1.00 88.88 102 TYR A O 1
ATOM 792 N N . GLN A 1 103 ? 4.156 -5.423 -3.705 1.00 80.62 103 GLN A N 1
ATOM 793 C CA . GLN A 1 103 ? 3.621 -6.444 -2.816 1.00 80.62 103 GLN A CA 1
ATOM 794 C C . GLN A 1 103 ? 2.175 -6.811 -3.163 1.00 80.62 103 GLN A C 1
ATOM 796 O O . GLN A 1 103 ? 1.351 -5.931 -3.408 1.00 80.62 103 GLN A O 1
ATOM 801 N N . ASN A 1 104 ? 1.831 -8.098 -3.095 1.00 78.06 104 ASN A N 1
ATOM 802 C CA . ASN A 1 104 ? 0.474 -8.595 -3.390 1.00 78.06 104 ASN A CA 1
ATOM 803 C C . ASN A 1 104 ? -0.051 -8.107 -4.756 1.00 78.06 104 ASN A C 1
ATOM 805 O O . ASN A 1 104 ? -1.161 -7.580 -4.846 1.00 78.06 104 ASN A O 1
ATOM 809 N N . ASP A 1 105 ? 0.778 -8.243 -5.791 1.00 79.19 105 ASP A N 1
ATOM 810 C CA . ASP A 1 105 ? 0.489 -7.821 -7.167 1.00 79.19 105 ASP A CA 1
ATOM 811 C C . ASP A 1 105 ? 0.243 -6.303 -7.350 1.00 79.19 105 ASP A C 1
ATOM 813 O O . ASP A 1 105 ? -0.340 -5.882 -8.349 1.00 79.19 105 ASP A O 1
ATOM 817 N N . ALA A 1 106 ? 0.698 -5.453 -6.415 1.00 83.50 106 ALA A N 1
ATOM 818 C CA . ALA A 1 106 ? 0.545 -3.995 -6.494 1.00 83.50 106 ALA A CA 1
ATOM 819 C C . ALA A 1 106 ? 1.718 -3.211 -5.871 1.00 83.50 106 ALA A C 1
ATOM 821 O O . ALA A 1 106 ? 2.369 -3.661 -4.931 1.00 83.50 106 ALA A O 1
ATOM 822 N N . TRP A 1 107 ? 1.966 -1.985 -6.341 1.00 86.94 107 TRP A N 1
ATOM 823 C CA . TRP A 1 107 ? 2.925 -1.060 -5.719 1.00 86.94 107 TRP A CA 1
ATOM 824 C C . TRP A 1 107 ? 2.305 -0.327 -4.522 1.00 86.94 107 TRP A C 1
ATOM 826 O O . TRP A 1 107 ? 1.315 0.388 -4.671 1.00 86.94 107 TRP A O 1
ATOM 836 N N . ALA A 1 108 ? 2.907 -0.445 -3.336 1.00 82.25 108 ALA A N 1
ATOM 837 C CA . ALA A 1 108 ? 2.414 0.172 -2.100 1.00 82.25 108 ALA A CA 1
ATOM 838 C C . ALA A 1 108 ? 3.539 0.861 -1.307 1.00 82.25 108 ALA A C 1
ATOM 840 O O . ALA A 1 108 ? 4.657 0.368 -1.269 1.00 82.25 108 ALA A O 1
ATOM 841 N N . GLY A 1 109 ? 3.263 1.985 -0.638 1.00 78.06 109 GLY A N 1
ATOM 842 C CA . GLY A 1 109 ? 4.262 2.718 0.160 1.00 78.06 109 GLY A CA 1
ATOM 843 C C . GLY A 1 109 ? 4.846 1.917 1.337 1.00 78.06 109 GLY A C 1
ATOM 844 O O . GLY A 1 109 ? 4.135 1.145 1.987 1.00 78.06 109 GLY A O 1
ATOM 845 N N . VAL A 1 110 ? 6.131 2.130 1.647 1.00 61.88 110 VAL A N 1
ATOM 846 C CA . VAL A 1 110 ? 6.827 1.539 2.807 1.00 61.88 110 VAL A CA 1
ATOM 847 C C . VAL A 1 110 ? 6.720 2.472 4.012 1.00 61.88 110 VAL A C 1
ATOM 849 O O . VAL A 1 110 ? 7.259 3.572 3.996 1.00 61.88 110 VAL A O 1
ATOM 852 N N . GLY A 1 111 ? 6.059 2.011 5.080 1.00 57.31 111 GLY A N 1
ATOM 853 C CA . GLY A 1 111 ? 5.855 2.787 6.310 1.00 57.31 11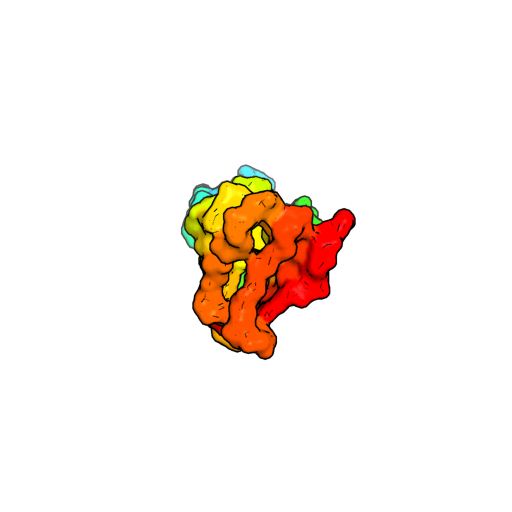1 GLY A CA 1
ATOM 854 C C . GLY A 1 111 ? 4.552 3.583 6.311 1.00 57.31 111 GLY A C 1
ATOM 855 O O . GLY A 1 111 ? 4.581 4.787 6.537 1.00 57.31 111 GLY A O 1
ATOM 856 N N . GLN A 1 112 ? 3.423 2.916 6.043 1.00 49.97 112 GLN A N 1
ATOM 857 C CA . GLN A 1 112 ? 2.111 3.558 5.959 1.00 49.97 112 GLN A CA 1
ATOM 858 C C . GLN A 1 112 ? 1.845 4.474 7.163 1.00 49.97 112 GLN A C 1
ATOM 860 O O . GLN A 1 112 ? 1.615 4.011 8.280 1.00 49.97 112 GLN A O 1
ATOM 865 N N . ALA A 1 113 ? 1.828 5.783 6.907 1.00 53.44 113 ALA A N 1
ATOM 866 C CA . ALA A 1 113 ? 0.874 6.639 7.582 1.00 53.44 113 ALA A CA 1
ATOM 867 C C . ALA A 1 113 ? -0.511 6.040 7.307 1.00 53.44 113 ALA A C 1
ATOM 869 O O . ALA A 1 113 ? -0.843 5.758 6.154 1.00 53.44 113 ALA A O 1
ATOM 870 N N . GLU A 1 114 ? -1.282 5.782 8.358 1.00 60.16 114 GLU A N 1
ATOM 871 C CA . GLU A 1 114 ? -2.637 5.269 8.201 1.00 60.16 114 GLU A CA 1
ATOM 872 C C . GLU A 1 114 ? -3.464 6.351 7.499 1.00 60.16 114 GLU A C 1
ATOM 874 O O . GLU A 1 114 ? -3.597 7.470 8.001 1.00 60.16 114 GLU A O 1
ATOM 879 N N . SER A 1 115 ? -4.002 6.056 6.317 1.00 64.75 115 SER A N 1
ATOM 880 C CA . SER A 1 115 ? -5.055 6.888 5.746 1.00 64.75 115 SER A CA 1
ATOM 881 C C . SER A 1 115 ? -6.261 6.821 6.681 1.00 64.75 115 SER A C 1
ATOM 883 O O . SER A 1 115 ? -6.682 5.741 7.095 1.00 64.75 115 SER A O 1
ATOM 885 N N . ILE A 1 116 ? -6.791 7.989 7.047 1.00 74.81 116 ILE A N 1
ATOM 886 C CA . ILE A 1 116 ? -7.979 8.097 7.892 1.00 74.81 116 ILE A CA 1
ATOM 887 C C . ILE A 1 116 ? -9.204 8.067 6.991 1.00 74.81 116 ILE A C 1
ATOM 889 O O . ILE A 1 116 ? -9.415 8.971 6.179 1.00 74.81 116 ILE A O 1
ATOM 893 N N . GLN A 1 117 ? -10.054 7.068 7.186 1.00 84.12 117 GLN A N 1
ATOM 894 C CA . GLN A 1 117 ? -11.395 7.065 6.625 1.00 84.12 117 GLN A CA 1
ATOM 895 C C . GLN A 1 117 ? -12.383 7.630 7.653 1.00 84.12 117 GLN A C 1
ATOM 897 O O . GLN A 1 117 ? -12.861 6.914 8.529 1.00 84.12 117 GLN A O 1
ATOM 902 N N . ALA A 1 118 ? -12.696 8.923 7.547 1.00 88.19 118 ALA A N 1
ATOM 903 C CA . ALA A 1 118 ? -13.733 9.563 8.358 1.00 88.19 118 ALA A CA 1
ATOM 904 C C . ALA A 1 118 ? -15.108 9.373 7.695 1.00 88.19 118 ALA A C 1
ATOM 906 O O . ALA A 1 118 ? -15.453 10.073 6.742 1.00 88.19 118 ALA A O 1
ATOM 907 N N . LEU A 1 119 ? -15.891 8.409 8.181 1.00 89.00 119 LEU A N 1
ATOM 908 C CA . LEU A 1 119 ? -17.173 8.011 7.583 1.00 89.00 119 LEU A CA 1
ATOM 909 C C . LEU A 1 119 ? -18.361 8.875 8.038 1.00 89.00 119 LEU A C 1
ATOM 911 O O . LEU A 1 119 ? -19.442 8.793 7.457 1.00 89.00 119 LEU A O 1
ATOM 915 N N . GLY A 1 120 ? -18.181 9.701 9.071 1.00 90.94 120 GLY A N 1
ATOM 916 C CA . GLY A 1 120 ? -19.263 10.489 9.662 1.00 90.94 120 GLY A CA 1
ATOM 917 C C . GLY A 1 120 ? -20.276 9.616 10.410 1.00 90.94 120 GLY A C 1
ATOM 918 O O . GLY A 1 120 ? -19.901 8.645 11.061 1.00 90.94 120 GLY A O 1
ATOM 919 N N . ALA A 1 121 ? -21.555 9.988 10.352 1.00 91.50 121 ALA A N 1
ATOM 920 C CA . ALA A 1 121 ? -22.652 9.243 10.967 1.00 91.50 121 ALA A CA 1
ATOM 921 C C . ALA A 1 121 ? -23.113 8.100 10.048 1.00 91.50 121 ALA A C 1
ATOM 923 O O . ALA A 1 121 ? -23.534 8.359 8.918 1.00 91.50 121 ALA A O 1
ATOM 924 N N . ILE A 1 122 ? -23.038 6.851 10.518 1.00 92.44 122 ILE A N 1
ATOM 925 C CA . ILE A 1 122 ? -23.365 5.662 9.714 1.00 92.44 122 ILE A CA 1
ATOM 926 C C . ILE A 1 122 ? -24.345 4.719 10.421 1.00 92.44 122 ILE A C 1
ATOM 928 O O . ILE A 1 122 ? -24.432 4.668 11.648 1.00 92.44 122 ILE A O 1
ATOM 932 N N . SER A 1 123 ? -25.078 3.948 9.618 1.00 92.12 123 SER A N 1
ATOM 933 C CA . SER A 1 123 ? -25.995 2.886 10.046 1.00 92.12 123 SER A CA 1
ATOM 934 C C . SER A 1 123 ? -26.106 1.801 8.962 1.00 92.12 123 SER A C 1
ATOM 936 O O . SER A 1 123 ? -25.650 1.983 7.829 1.00 92.12 123 SER A O 1
ATOM 938 N N . GLY A 1 124 ? -26.693 0.649 9.292 1.00 92.69 124 GLY A N 1
ATOM 939 C CA . GLY A 1 124 ? -26.891 -0.467 8.365 1.00 92.69 124 GLY A CA 1
ATOM 940 C C . GLY A 1 124 ? -25.626 -1.289 8.093 1.00 92.69 124 GLY A C 1
ATOM 941 O O . GLY A 1 124 ? -24.714 -1.356 8.914 1.00 92.69 124 GLY A O 1
ATOM 942 N N . ALA A 1 125 ? -25.579 -1.965 6.945 1.00 95.12 125 ALA A N 1
ATOM 943 C CA . ALA A 1 125 ? -24.420 -2.765 6.553 1.00 95.12 125 ALA A CA 1
ATOM 944 C C . ALA A 1 125 ? -23.277 -1.859 6.078 1.00 95.12 125 ALA A C 1
ATOM 946 O O . ALA A 1 125 ? -23.455 -1.065 5.154 1.00 95.12 125 ALA A O 1
ATOM 947 N N . GLN A 1 126 ? -22.111 -1.993 6.702 1.00 94.88 126 GLN A N 1
ATOM 948 C CA . GLN A 1 126 ? -20.938 -1.160 6.456 1.00 94.88 126 GLN A CA 1
ATOM 949 C C . GLN A 1 126 ? -19.712 -2.056 6.267 1.00 94.88 126 GLN A C 1
ATOM 951 O O . GLN A 1 126 ? -19.560 -3.072 6.948 1.00 94.88 126 GLN A O 1
ATOM 956 N N . THR A 1 127 ? -18.842 -1.693 5.327 1.00 93.94 127 THR A N 1
ATOM 957 C CA . THR A 1 127 ? -17.593 -2.418 5.061 1.00 93.94 127 THR A CA 1
ATOM 958 C C . THR A 1 127 ? -16.412 -1.500 5.329 1.00 93.94 127 THR A C 1
ATOM 960 O O . THR A 1 127 ? -16.351 -0.407 4.771 1.00 93.94 127 THR A O 1
ATOM 963 N N . ILE A 1 128 ? -15.481 -1.955 6.165 1.00 92.44 128 ILE A N 1
ATOM 964 C CA . ILE A 1 128 ? -14.172 -1.325 6.343 1.00 92.44 128 ILE A CA 1
ATOM 965 C C . ILE A 1 128 ? -13.190 -2.073 5.440 1.00 92.44 128 ILE A C 1
ATOM 967 O O . ILE A 1 128 ? -12.915 -3.252 5.673 1.00 92.44 128 ILE A O 1
ATOM 971 N N . ASP A 1 129 ? -12.697 -1.411 4.392 1.00 87.25 129 ASP A N 1
ATOM 972 C CA . ASP A 1 129 ? -11.724 -1.994 3.463 1.00 87.25 129 ASP A CA 1
ATOM 973 C C . ASP A 1 129 ? -10.296 -1.618 3.870 1.00 87.25 129 ASP A C 1
ATOM 975 O O . ASP A 1 129 ? -9.841 -0.487 3.682 1.00 87.25 129 ASP A O 1
ATOM 979 N N . LEU A 1 130 ? -9.558 -2.607 4.378 1.00 84.06 130 LEU A N 1
ATOM 980 C CA . LEU A 1 130 ? -8.175 -2.450 4.828 1.00 84.06 130 LEU A CA 1
ATOM 981 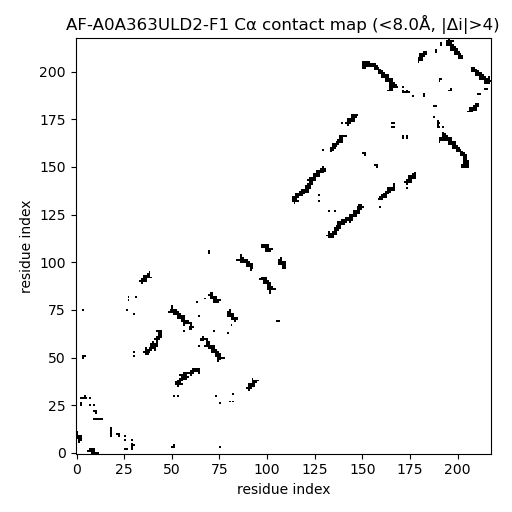C C . LEU A 1 130 ? -7.165 -2.254 3.686 1.00 84.06 130 LEU A C 1
ATOM 983 O O . LEU A 1 130 ? -5.954 -2.206 3.938 1.00 84.06 130 LEU A O 1
ATOM 987 N N . ARG A 1 131 ? -7.615 -2.224 2.426 1.00 76.44 131 ARG A N 1
ATOM 988 C CA . ARG A 1 131 ? -6.807 -1.780 1.277 1.00 76.44 131 ARG A CA 1
ATOM 989 C C . ARG A 1 131 ? -6.842 -0.260 1.119 1.00 76.44 131 ARG A C 1
ATOM 991 O O . ARG A 1 131 ? -5.875 0.301 0.618 1.00 76.44 131 ARG A O 1
ATOM 998 N N . ALA A 1 132 ? -7.926 0.382 1.557 1.00 75.06 132 ALA A N 1
ATOM 999 C CA . ALA A 1 132 ? -8.118 1.825 1.456 1.00 75.06 132 ALA A CA 1
ATOM 1000 C C . ALA A 1 132 ? -7.587 2.574 2.687 1.00 75.06 132 ALA A C 1
ATOM 1002 O O . ALA A 1 132 ? -6.990 3.643 2.543 1.00 75.06 132 ALA A O 1
ATOM 1003 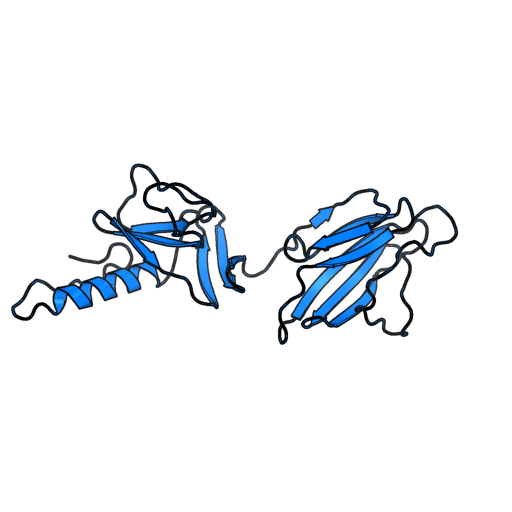N N . ALA A 1 133 ? -7.803 2.022 3.886 1.00 80.19 133 ALA A N 1
ATOM 1004 C CA . ALA A 1 133 ? -7.409 2.630 5.154 1.00 80.19 133 ALA A CA 1
ATOM 1005 C C . ALA A 1 133 ? -7.185 1.593 6.259 1.00 80.19 133 ALA A C 1
ATOM 1007 O O . ALA A 1 133 ? -7.917 0.610 6.356 1.00 80.19 133 ALA A O 1
ATOM 1008 N N . THR A 1 134 ? -6.202 1.833 7.130 1.00 87.44 134 THR A N 1
ATOM 1009 C CA . THR A 1 134 ? -6.025 1.067 8.379 1.00 87.44 134 THR A CA 1
ATOM 1010 C C . THR A 1 134 ? -6.535 1.818 9.604 1.00 87.44 134 THR A C 1
ATOM 1012 O O . THR A 1 134 ? -6.594 1.232 10.678 1.00 87.44 134 THR A O 1
ATOM 1015 N N . TYR A 1 135 ? -6.982 3.067 9.450 1.00 92.50 135 TYR A N 1
ATOM 1016 C CA . TYR A 1 135 ? -7.692 3.811 10.483 1.00 92.50 135 TYR A CA 1
ATOM 1017 C C . TYR A 1 135 ? -9.054 4.267 9.947 1.00 92.50 135 TYR A C 1
ATOM 1019 O O . TYR A 1 135 ? -9.128 4.951 8.924 1.00 92.50 135 TYR A O 1
ATOM 1027 N N . ALA A 1 136 ? -10.139 3.942 10.648 1.00 94.12 136 ALA A N 1
ATOM 1028 C CA . ALA A 1 136 ? -11.471 4.454 10.325 1.00 94.12 136 ALA A CA 1
ATOM 1029 C C . ALA A 1 136 ? -12.127 5.098 11.548 1.00 94.12 136 ALA A C 1
ATOM 1031 O O . ALA A 1 136 ? -12.062 4.544 12.645 1.00 94.12 136 ALA A O 1
ATOM 1032 N N . SER A 1 137 ? -12.788 6.240 11.345 1.00 94.69 137 SER A N 1
ATOM 1033 C CA . SER A 1 137 ? -13.574 6.912 12.380 1.00 94.69 137 SER A CA 1
ATOM 1034 C C . SER A 1 137 ? -15.028 7.112 11.969 1.00 94.69 137 SER A C 1
ATOM 1036 O O . SER A 1 137 ? -15.321 7.484 10.826 1.00 94.69 137 SER A O 1
ATOM 1038 N N . PHE A 1 138 ? -15.957 6.849 12.889 1.00 93.94 138 PHE A N 1
ATOM 1039 C CA . PHE A 1 138 ? -17.388 7.018 12.636 1.00 93.94 138 PHE A CA 1
ATOM 1040 C C . PHE A 1 138 ? -18.222 7.201 13.903 1.00 93.94 138 PHE A C 1
ATOM 1042 O O . PHE A 1 138 ? -17.856 6.763 14.992 1.00 93.94 138 PHE A O 1
ATOM 1049 N N . THR A 1 139 ? -19.391 7.810 13.723 1.00 92.94 139 THR A N 1
ATOM 1050 C CA . THR A 1 139 ? -20.438 7.924 14.739 1.00 92.94 139 THR A CA 1
ATOM 1051 C C . THR A 1 139 ? -21.558 6.943 14.430 1.00 92.94 139 THR A C 1
ATOM 1053 O O . THR A 1 139 ? -22.026 6.858 13.291 1.00 92.94 139 THR A O 1
ATOM 1056 N N . VAL A 1 140 ? -22.021 6.227 15.449 1.00 91.88 140 VAL A N 1
ATOM 1057 C CA . VAL A 1 140 ? -23.171 5.333 15.327 1.00 91.88 140 VAL A CA 1
ATOM 1058 C C . VAL A 1 140 ? -24.475 6.136 15.292 1.00 91.88 140 VAL A C 1
ATOM 1060 O O . VAL A 1 140 ? -24.842 6.786 16.272 1.00 91.88 140 VAL A O 1
ATOM 1063 N N . ASP A 1 141 ? -25.213 6.033 14.184 1.00 89.38 141 ASP A N 1
ATOM 1064 C CA . ASP A 1 141 ? -26.527 6.678 13.981 1.00 89.38 141 ASP A CA 1
ATOM 1065 C C . ASP A 1 141 ? -27.661 5.654 13.760 1.00 89.38 141 ASP A C 1
ATOM 1067 O O . ASP A 1 141 ? -28.692 5.916 13.142 1.00 89.38 141 ASP A O 1
ATOM 1071 N N . GLY A 1 142 ? -27.455 4.428 14.240 1.00 87.44 142 GLY A N 1
ATOM 1072 C CA . GLY A 1 142 ? -28.395 3.313 14.152 1.00 87.44 142 GLY A CA 1
ATOM 1073 C C . GLY A 1 142 ? -27.671 1.972 14.237 1.00 87.44 142 GLY A C 1
ATOM 1074 O O . GLY A 1 142 ? -26.450 1.935 14.321 1.00 87.44 142 GLY A O 1
ATOM 1075 N N . ALA A 1 143 ?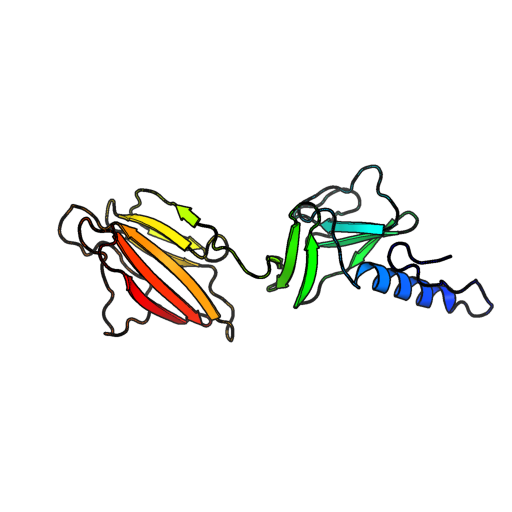 -28.410 0.862 14.187 1.00 88.81 143 ALA A N 1
ATOM 1076 C CA . ALA A 1 143 ? -27.797 -0.466 14.170 1.00 88.81 143 ALA A CA 1
ATOM 1077 C C . ALA A 1 143 ? -26.885 -0.635 12.942 1.00 88.81 143 ALA A C 1
ATOM 1079 O O . ALA A 1 143 ? -27.312 -0.399 11.809 1.00 88.81 143 ALA A O 1
ATOM 1080 N N . ILE A 1 144 ? -25.649 -1.068 13.171 1.00 91.69 144 ILE A N 1
ATOM 1081 C CA . ILE A 1 144 ? -24.603 -1.306 12.178 1.00 91.69 144 ILE A CA 1
ATOM 1082 C C . ILE A 1 144 ? -24.296 -2.804 12.121 1.00 91.69 144 ILE A C 1
ATOM 1084 O O . ILE A 1 144 ? -24.248 -3.494 13.138 1.00 91.69 144 ILE A O 1
ATOM 1088 N N . THR A 1 145 ? -24.037 -3.322 10.924 1.00 95.31 145 THR A N 1
ATOM 1089 C CA . THR A 1 145 ? -23.367 -4.614 10.724 1.00 95.31 145 THR A CA 1
ATOM 1090 C C . THR A 1 145 ? -22.053 -4.365 10.005 1.00 95.31 145 THR A C 1
ATOM 1092 O O . THR A 1 145 ? -22.061 -3.900 8.866 1.00 95.31 145 THR A O 1
ATOM 1095 N N . LEU A 1 146 ? -20.934 -4.646 10.672 1.00 95.44 146 LEU A N 1
ATOM 1096 C CA . LEU A 1 146 ? -19.599 -4.416 10.127 1.00 95.44 146 LEU A CA 1
ATOM 1097 C C . LEU A 1 146 ? -19.085 -5.653 9.394 1.00 95.44 146 LEU A C 1
ATOM 1099 O O . LEU A 1 146 ? -19.149 -6.772 9.900 1.00 95.44 146 LEU A O 1
ATOM 1103 N N . THR A 1 147 ? -18.501 -5.424 8.224 1.00 95.75 147 THR A N 1
ATOM 1104 C CA . THR A 1 147 ? -17.649 -6.382 7.513 1.00 95.75 147 THR A CA 1
ATOM 1105 C C . THR A 1 147 ? -16.251 -5.791 7.381 1.00 95.75 147 THR A C 1
ATOM 1107 O O . THR A 1 147 ? -16.108 -4.595 7.138 1.00 95.75 147 THR A O 1
ATOM 1110 N N . ILE A 1 148 ? -15.222 -6.622 7.544 1.00 94.88 148 ILE A N 1
ATOM 1111 C CA . ILE A 1 148 ? -13.830 -6.239 7.287 1.00 94.88 148 ILE A CA 1
ATOM 1112 C C . ILE A 1 148 ? -13.400 -6.909 5.985 1.00 94.88 148 ILE A C 1
ATOM 1114 O O . ILE A 1 148 ? -13.443 -8.136 5.887 1.00 94.88 148 ILE A O 1
ATOM 1118 N N . ASP A 1 149 ? -12.993 -6.110 5.006 1.00 88.69 149 ASP A N 1
ATOM 1119 C CA . ASP A 1 149 ? -12.387 -6.578 3.758 1.00 88.69 149 ASP A CA 1
ATOM 1120 C C . ASP A 1 149 ? -10.908 -6.151 3.703 1.00 88.69 149 ASP A C 1
ATOM 1122 O O . ASP A 1 149 ? -10.430 -5.385 4.539 1.00 88.69 149 ASP A O 1
ATOM 1126 N N . GLY A 1 150 ? -10.132 -6.690 2.767 1.00 82.56 150 GLY A N 1
ATOM 1127 C CA . GLY A 1 150 ? -8.715 -6.341 2.630 1.00 82.56 150 GLY A CA 1
ATOM 1128 C C . GLY A 1 150 ? -7.801 -7.020 3.643 1.00 82.56 150 GLY A C 1
ATOM 1129 O O . GLY A 1 150 ? -6.694 -6.526 3.905 1.00 82.56 150 GLY A O 1
ATOM 1130 N N . LEU A 1 151 ? -8.256 -8.143 4.208 1.00 85.31 151 LEU A N 1
ATOM 1131 C CA . LEU A 1 151 ? -7.470 -8.974 5.114 1.00 85.31 151 LEU A CA 1
ATOM 1132 C C . LEU A 1 151 ? -6.176 -9.456 4.434 1.00 85.31 151 LEU A C 1
ATOM 1134 O O . LEU A 1 151 ? -6.178 -9.740 3.232 1.00 85.31 151 LEU A O 1
ATOM 1138 N N . PRO A 1 152 ? -5.062 -9.535 5.182 1.00 76.31 152 PRO A N 1
ATOM 1139 C CA . PRO A 1 152 ? -3.792 -9.991 4.634 1.00 76.31 152 PRO A CA 1
ATOM 1140 C C . PRO A 1 152 ? -3.855 -11.480 4.242 1.00 76.31 152 PRO A C 1
ATOM 1142 O O . PRO A 1 152 ? -4.681 -12.228 4.773 1.00 76.31 152 PRO A O 1
ATOM 1145 N N . PRO A 1 153 ? -2.966 -11.951 3.349 1.00 70.06 153 PRO A N 1
ATOM 1146 C CA . PRO A 1 153 ? -2.837 -13.375 3.056 1.00 70.06 153 PRO A CA 1
ATOM 1147 C C . PRO A 1 153 ? -2.363 -14.169 4.286 1.00 70.06 153 PRO A C 1
ATOM 1149 O O . PRO A 1 153 ? -1.823 -13.622 5.252 1.00 70.06 153 PRO A O 1
ATOM 1152 N N . ALA A 1 154 ? -2.553 -15.491 4.253 1.00 74.81 154 ALA A N 1
ATOM 1153 C CA . ALA A 1 154 ? -2.106 -16.376 5.326 1.00 74.81 154 ALA A CA 1
ATOM 1154 C C . ALA A 1 154 ? -0.587 -16.261 5.555 1.00 74.81 154 ALA A C 1
ATOM 1156 O O . ALA A 1 154 ? 0.193 -16.300 4.607 1.00 74.81 154 ALA A O 1
ATOM 1157 N N . GLY A 1 155 ? -0.175 -16.154 6.821 1.00 70.00 155 GLY A N 1
ATOM 1158 C CA . GLY A 1 155 ? 1.229 -15.957 7.199 1.00 70.00 155 GLY A CA 1
ATOM 1159 C C . GLY A 1 155 ? 1.659 -14.491 7.307 1.00 70.00 155 GLY A C 1
ATOM 1160 O O . GLY A 1 155 ? 2.757 -14.234 7.798 1.00 70.00 155 GLY A O 1
ATOM 1161 N N . THR A 1 156 ? 0.789 -13.546 6.939 1.00 72.88 156 THR A N 1
ATOM 1162 C CA . THR A 1 156 ? 1.013 -12.103 7.088 1.00 72.88 156 THR A CA 1
ATOM 1163 C C . THR A 1 156 ? 0.046 -11.511 8.109 1.00 72.88 156 THR A C 1
ATOM 1165 O O . THR A 1 156 ? -1.113 -11.925 8.205 1.00 72.88 156 THR A O 1
ATOM 1168 N N . ALA A 1 157 ? 0.523 -10.519 8.865 1.00 80.88 157 ALA A N 1
ATOM 1169 C CA . ALA A 1 157 ? -0.290 -9.758 9.802 1.00 80.88 157 ALA A CA 1
ATOM 1170 C C . ALA A 1 157 ? -0.502 -8.312 9.333 1.00 80.88 157 ALA A C 1
ATOM 1172 O O . ALA A 1 157 ? 0.397 -7.708 8.750 1.00 80.88 157 ALA A O 1
ATOM 1173 N N . LYS A 1 158 ? -1.678 -7.752 9.623 1.00 84.00 158 LYS A N 1
ATOM 1174 C CA . LYS A 1 158 ? -2.028 -6.344 9.398 1.00 84.00 158 LYS A CA 1
ATOM 1175 C C . LYS A 1 158 ? -2.749 -5.810 10.634 1.00 84.00 158 LYS A C 1
ATOM 1177 O O . LYS A 1 158 ? -3.681 -6.451 11.116 1.00 84.00 158 LYS A O 1
ATOM 1182 N N . ALA A 1 159 ? -2.316 -4.663 11.147 1.00 90.25 159 ALA A N 1
ATOM 1183 C CA . ALA A 1 159 ? -3.013 -3.955 12.218 1.00 90.25 159 ALA A CA 1
ATOM 1184 C C . ALA A 1 159 ? -3.963 -2.904 11.632 1.00 90.25 159 ALA A C 1
ATOM 1186 O O . ALA A 1 159 ? -3.703 -2.382 10.549 1.00 90.25 159 ALA A O 1
ATOM 1187 N N . PHE A 1 160 ? -5.057 -2.627 12.336 1.00 92.00 160 PHE A N 1
ATOM 1188 C CA . PHE A 1 160 ? -5.957 -1.523 12.019 1.00 92.00 160 PHE A CA 1
ATOM 1189 C C . PHE A 1 160 ? -6.655 -1.001 13.280 1.00 92.00 160 PHE A C 1
ATOM 1191 O O . PHE A 1 160 ? -6.798 -1.722 14.276 1.00 92.00 160 PHE A O 1
ATOM 1198 N N . THR A 1 161 ? -7.103 0.247 13.215 1.00 95.19 161 THR A N 1
ATOM 1199 C CA . THR A 1 161 ? -7.705 1.004 14.312 1.00 95.19 161 THR A CA 1
ATOM 1200 C C . THR A 1 161 ? -9.092 1.491 13.911 1.00 95.19 161 THR A C 1
ATOM 1202 O O . THR A 1 161 ? -9.288 2.005 12.810 1.00 95.19 161 THR A O 1
ATOM 1205 N N . LEU A 1 162 ? -10.060 1.352 14.815 1.00 95.56 162 LEU A N 1
ATOM 1206 C CA . LEU A 1 162 ? -11.383 1.953 14.674 1.00 95.56 162 LEU A CA 1
ATOM 1207 C C . LEU A 1 162 ? -11.613 2.936 15.820 1.00 95.56 162 LEU A C 1
ATOM 1209 O O . LEU A 1 162 ? -11.563 2.543 16.985 1.00 95.56 162 LEU A O 1
ATOM 1213 N N . GLU A 1 163 ? -11.895 4.189 15.490 1.00 95.81 163 GLU A N 1
ATOM 1214 C CA . GLU A 1 163 ? -12.377 5.189 16.441 1.00 95.81 163 GLU A CA 1
ATOM 1215 C C . GLU A 1 163 ? -13.892 5.329 16.291 1.00 95.81 163 GLU A C 1
ATOM 1217 O O . GLU A 1 163 ? -14.404 5.691 15.232 1.00 95.81 163 GLU A O 1
ATOM 1222 N N . ILE A 1 164 ? -14.628 4.978 17.338 1.00 94.81 164 ILE A N 1
ATOM 1223 C CA . ILE A 1 164 ? -16.076 4.812 17.266 1.00 94.81 164 ILE A CA 1
ATOM 1224 C C . ILE A 1 164 ? -16.729 5.683 18.323 1.00 94.81 164 ILE A C 1
ATOM 1226 O O . ILE A 1 164 ? -16.545 5.455 19.518 1.00 94.81 164 ILE A O 1
ATOM 1230 N N . THR A 1 165 ? -17.553 6.625 17.881 1.00 93.69 165 THR A N 1
ATOM 1231 C CA . THR A 1 165 ? -18.436 7.395 18.758 1.00 93.69 165 THR A CA 1
ATOM 1232 C C . THR A 1 165 ? -19.778 6.677 18.873 1.00 93.69 165 THR A C 1
ATOM 1234 O O . THR A 1 165 ? -20.504 6.562 17.882 1.00 93.69 165 THR A O 1
ATOM 1237 N N . GLY A 1 166 ? -20.109 6.174 20.065 1.00 90.56 166 GLY A N 1
ATOM 1238 C CA . GLY A 1 166 ? -21.359 5.445 20.313 1.00 90.56 166 GLY A CA 1
ATOM 1239 C C . GLY A 1 166 ? -22.608 6.330 20.255 1.00 90.56 166 GLY A C 1
ATOM 1240 O O . GLY A 1 166 ? -22.537 7.557 20.405 1.00 90.56 166 GLY A O 1
ATOM 1241 N N . SER A 1 167 ? -23.776 5.712 20.057 1.00 84.00 167 SER A N 1
ATOM 1242 C CA . SER A 1 167 ? -25.051 6.429 19.963 1.00 84.00 167 SER A CA 1
ATOM 1243 C C . SER A 1 167 ? -25.428 7.101 21.281 1.00 84.00 167 SER A C 1
ATOM 1245 O O . SER A 1 167 ? -25.033 6.695 22.373 1.00 84.00 167 SER A O 1
ATOM 1247 N N . SER A 1 168 ? -26.281 8.119 21.184 1.00 78.56 168 SER A N 1
ATOM 1248 C CA . SER A 1 168 ? -26.963 8.719 22.338 1.00 78.56 168 SER A CA 1
ATOM 1249 C C . SER A 1 168 ? -28.282 8.013 22.695 1.00 78.56 168 SER A C 1
ATOM 1251 O O . SER A 1 168 ? -28.943 8.394 23.662 1.00 78.56 168 SER A O 1
ATOM 1253 N N . SER A 1 169 ? -28.679 6.987 21.932 1.00 72.81 169 SER A N 1
ATOM 1254 C CA . SER A 1 169 ? -29.926 6.230 22.117 1.00 72.81 169 SER A CA 1
ATOM 1255 C C . SER A 1 169 ? -29.700 4.887 22.840 1.00 72.81 169 SER A C 1
ATOM 1257 O O . SER A 1 169 ? -28.571 4.430 22.960 1.00 72.81 169 SER A O 1
ATOM 1259 N N . SER A 1 170 ? -30.748 4.289 23.425 1.00 61.28 170 SER A N 1
ATOM 1260 C CA . SER A 1 170 ? -30.688 3.033 24.205 1.00 61.28 170 SER A CA 1
ATOM 1261 C C . SER A 1 170 ? -31.699 2.012 23.653 1.00 61.28 170 SER A C 1
ATOM 1263 O O . SER A 1 170 ? -32.824 2.431 23.352 1.00 61.28 170 SER A O 1
ATOM 1265 N N . PRO A 1 171 ? -31.377 0.698 23.566 1.00 59.22 171 PRO A N 1
ATOM 1266 C CA . PRO A 1 171 ? -30.141 0.030 24.010 1.00 59.22 171 PRO A CA 1
ATOM 1267 C C . PRO A 1 171 ? -28.976 0.099 23.002 1.00 59.22 171 PRO A C 1
ATOM 1269 O O . PRO A 1 171 ? -29.190 0.347 21.823 1.00 59.22 171 PRO A O 1
ATOM 1272 N N . ILE A 1 172 ? -27.763 -0.170 23.503 1.00 60.31 172 ILE A N 1
ATOM 1273 C CA . ILE A 1 172 ? -26.459 0.034 22.838 1.00 60.31 172 ILE A CA 1
ATOM 1274 C C . ILE A 1 172 ? -25.928 -1.175 22.043 1.00 60.31 172 ILE A C 1
ATOM 1276 O O . ILE A 1 172 ? -24.735 -1.233 21.754 1.00 60.31 172 ILE A O 1
ATOM 1280 N N . ASP A 1 173 ? -26.770 -2.164 21.709 1.00 62.97 173 ASP A N 1
ATOM 1281 C CA . ASP A 1 173 ? -26.383 -3.278 20.816 1.00 62.97 173 ASP A CA 1
ATOM 1282 C C . ASP A 1 173 ? -26.349 -2.779 19.366 1.00 62.97 173 ASP A C 1
ATOM 1284 O O . ASP A 1 173 ? -27.165 -3.115 18.507 1.00 62.97 173 ASP A O 1
ATOM 1288 N N . GLU A 1 174 ? -25.414 -1.872 19.149 1.00 75.38 174 GLU A N 1
ATOM 1289 C CA . GLU A 1 174 ? -25.335 -0.962 18.024 1.00 75.38 174 GLU A CA 1
ATOM 1290 C C . GLU A 1 174 ? -24.497 -1.528 16.892 1.00 75.38 174 GLU A C 1
ATOM 1292 O O . GLU A 1 174 ? -24.713 -1.169 15.739 1.00 75.38 174 GLU A O 1
ATOM 1297 N N . ILE A 1 175 ? -23.558 -2.421 17.202 1.00 90.81 175 ILE A N 1
ATOM 1298 C CA . ILE A 1 175 ? -22.635 -2.988 16.229 1.00 90.81 175 ILE A CA 1
ATOM 1299 C C . ILE A 1 175 ? -22.706 -4.510 16.272 1.00 90.81 175 ILE A C 1
ATOM 1301 O O . ILE A 1 175 ? -22.314 -5.167 17.240 1.00 90.81 175 ILE A O 1
ATOM 1305 N N . THR A 1 176 ? -23.145 -5.086 15.159 1.00 94.56 176 THR A N 1
ATOM 1306 C CA . THR A 1 176 ? -22.913 -6.494 14.843 1.00 94.56 176 THR A CA 1
ATOM 1307 C C . THR A 1 176 ? -21.517 -6.616 14.241 1.00 94.56 176 THR A C 1
ATOM 1309 O O . THR A 1 176 ? -21.280 -6.201 13.105 1.00 94.56 176 THR A O 1
ATOM 1312 N N . TRP A 1 177 ? -20.582 -7.142 15.030 1.00 95.19 177 TRP A N 1
ATOM 1313 C CA . TRP A 1 177 ? -19.195 -7.363 14.624 1.00 95.19 177 TRP A CA 1
ATOM 1314 C C . TRP A 1 177 ? -19.046 -8.624 13.757 1.00 95.19 177 TRP A C 1
ATOM 1316 O O . TRP A 1 177 ? -19.816 -9.571 13.935 1.00 95.19 177 TRP A O 1
ATOM 1326 N N . PRO A 1 178 ? -18.036 -8.688 12.869 1.00 94.06 178 PRO A N 1
ATOM 1327 C CA . PRO A 1 178 ? -17.711 -9.914 12.150 1.00 94.06 178 PRO A CA 1
ATOM 1328 C C . PRO A 1 178 ? -17.402 -11.075 13.104 1.00 94.06 178 PRO A C 1
ATOM 1330 O O . PRO A 1 178 ? -16.638 -10.914 14.057 1.00 94.06 178 PRO A O 1
ATOM 1333 N N . GLU A 1 179 ? -17.903 -12.273 12.791 1.00 91.38 179 GLU A N 1
ATOM 1334 C CA . GLU A 1 179 ? -17.663 -13.492 13.588 1.00 91.38 179 GLU A CA 1
ATOM 1335 C C . GLU A 1 179 ? -16.178 -13.882 13.677 1.00 91.38 179 GLU A C 1
ATOM 1337 O O . GLU A 1 179 ? -15.766 -14.568 14.607 1.00 91.38 179 GLU A O 1
ATOM 1342 N N . ALA A 1 180 ? -15.361 -13.430 12.721 1.00 90.12 180 ALA A N 1
ATOM 1343 C CA . ALA A 1 180 ? -13.922 -13.680 12.685 1.00 90.12 180 ALA A CA 1
ATOM 1344 C C . ALA A 1 180 ? -13.130 -12.923 13.769 1.00 90.12 180 ALA A C 1
ATOM 1346 O O . ALA A 1 180 ? -11.933 -13.184 13.922 1.00 90.12 180 ALA A O 1
ATOM 1347 N N . ILE A 1 181 ? -13.759 -11.976 14.481 1.00 95.25 181 ILE A N 1
ATOM 1348 C CA . ILE A 1 181 ? -13.121 -11.218 15.560 1.00 95.25 181 ILE A CA 1
ATOM 1349 C C . ILE A 1 181 ? -13.149 -12.022 16.859 1.00 95.25 181 ILE A C 1
ATOM 1351 O O . ILE A 1 181 ? -14.193 -12.258 17.466 1.00 95.25 181 ILE A O 1
ATOM 1355 N N . GLU A 1 182 ? -11.959 -12.366 17.332 1.00 95.56 182 GLU A N 1
ATOM 1356 C CA . GLU A 1 182 ? -11.724 -12.954 18.639 1.00 95.56 182 GLU A CA 1
ATOM 1357 C C . GLU A 1 182 ? -11.539 -11.859 19.692 1.00 95.56 182 GLU A C 1
ATOM 1359 O O . GLU A 1 182 ? -10.586 -11.073 19.655 1.00 95.56 182 GLU A O 1
ATOM 1364 N N . TRP A 1 183 ? -12.445 -11.848 20.666 1.00 95.00 183 TRP A N 1
ATOM 1365 C CA . TRP A 1 183 ? -12.414 -10.932 21.801 1.00 95.00 183 TRP A CA 1
ATOM 1366 C C . TRP A 1 183 ? -11.748 -11.587 23.018 1.00 95.00 183 TRP A C 1
ATOM 1368 O O . TRP A 1 183 ? -11.996 -12.769 23.272 1.00 95.00 183 TRP A O 1
ATOM 1378 N N . PRO A 1 184 ? -10.984 -10.845 23.843 1.00 89.50 184 PRO A N 1
ATOM 1379 C CA . PRO A 1 184 ? -10.298 -11.398 25.014 1.00 89.50 184 PRO A CA 1
ATOM 1380 C C . PRO A 1 184 ? -11.202 -12.146 26.007 1.00 89.50 184 PRO A C 1
ATOM 1382 O O . PRO A 1 184 ? -10.766 -13.113 26.625 1.00 89.50 184 PRO A O 1
ATOM 1385 N N . SER A 1 185 ? -12.459 -11.720 26.165 1.00 88.25 185 SER A N 1
ATOM 1386 C CA . SER A 1 185 ? -13.461 -12.355 27.037 1.00 88.25 185 SER A CA 1
ATOM 1387 C C . SER A 1 185 ? -14.388 -13.335 26.304 1.00 88.25 185 SER A C 1
ATOM 1389 O O . SER A 1 185 ? -15.290 -13.898 26.922 1.00 88.25 185 SER A O 1
ATOM 1391 N N . GLY A 1 186 ? -14.210 -13.513 24.990 1.00 89.00 186 GLY A N 1
ATOM 1392 C CA . GLY A 1 186 ? -15.134 -14.248 24.121 1.00 89.00 186 GLY A CA 1
ATOM 1393 C C . GLY A 1 186 ? -16.458 -13.525 23.843 1.00 89.00 186 GLY A C 1
ATOM 1394 O O . GLY A 1 186 ? -17.322 -14.089 23.179 1.00 89.00 186 GLY A O 1
ATOM 1395 N N . VAL A 1 187 ? -16.630 -12.294 24.337 1.00 89.81 187 VAL A N 1
ATOM 1396 C CA . VAL A 1 187 ? -17.844 -11.487 24.160 1.00 89.81 187 VAL A CA 1
ATOM 1397 C C . VAL A 1 187 ? -17.504 -10.226 23.374 1.00 89.81 187 VAL A C 1
ATOM 1399 O O . VAL A 1 187 ? -16.555 -9.523 23.720 1.00 89.81 187 VAL A O 1
ATOM 1402 N N . ALA A 1 188 ? -18.290 -9.938 22.335 1.00 92.12 188 ALA A N 1
ATOM 1403 C CA . ALA A 1 188 ? -18.128 -8.731 21.537 1.00 92.12 188 ALA A CA 1
ATOM 1404 C C . ALA A 1 188 ? -18.411 -7.469 22.361 1.00 92.12 188 ALA A C 1
ATOM 1406 O O . ALA A 1 188 ? -19.393 -7.405 23.101 1.00 92.12 188 ALA A O 1
ATOM 1407 N N . LEU A 1 189 ? -17.544 -6.465 22.228 1.00 91.44 189 LEU A N 1
ATOM 1408 C CA . LEU A 1 189 ? -17.672 -5.197 22.941 1.00 91.44 189 LEU A CA 1
ATOM 1409 C C . LEU A 1 189 ? -18.502 -4.204 22.116 1.00 91.44 189 LEU A C 1
ATOM 1411 O O . LEU A 1 189 ? -18.245 -4.017 20.931 1.00 91.44 189 LEU A O 1
ATOM 1415 N N . GLN A 1 190 ? -19.469 -3.541 22.747 1.00 90.81 190 GLN A N 1
ATOM 1416 C CA . GLN A 1 190 ? -20.235 -2.437 22.152 1.00 90.81 190 GLN A CA 1
ATOM 1417 C C . GLN A 1 190 ? -19.628 -1.093 22.560 1.00 90.81 190 GLN A C 1
ATOM 1419 O O . GLN A 1 190 ? -19.189 -1.002 23.708 1.00 90.81 190 GLN A O 1
ATOM 1424 N N . PRO A 1 191 ? -19.580 -0.070 21.686 1.00 89.56 191 PRO A N 1
ATOM 1425 C CA . PRO A 1 191 ? -19.003 1.235 22.016 1.00 89.56 191 PRO A CA 1
ATOM 1426 C C . PRO A 1 191 ? -19.704 1.898 23.213 1.00 89.56 191 PRO A C 1
ATOM 1428 O O . PRO A 1 191 ? -20.871 1.630 23.506 1.00 89.56 191 PRO A O 1
ATOM 1431 N N . THR A 1 192 ? -18.981 2.760 23.922 1.00 89.94 192 THR A N 1
ATOM 1432 C CA . THR A 1 192 ? -19.514 3.549 25.036 1.00 89.94 192 THR A CA 1
ATOM 1433 C C . THR A 1 192 ? -20.637 4.465 24.556 1.00 89.94 192 THR A C 1
ATOM 1435 O O . THR A 1 192 ? -20.478 5.216 23.596 1.00 89.94 192 THR A O 1
ATOM 1438 N N . GLN A 1 193 ? -21.777 4.438 25.254 1.00 87.81 193 GLN A N 1
ATOM 1439 C CA . GLN A 1 193 ? -22.917 5.294 24.929 1.00 87.81 193 GLN A CA 1
ATOM 1440 C C . GLN A 1 193 ? -22.525 6.771 25.003 1.00 87.81 193 GLN A C 1
ATOM 1442 O O . GLN A 1 193 ? -22.029 7.226 26.035 1.00 87.81 193 GLN A O 1
ATOM 1447 N N . ALA A 1 194 ? -22.794 7.518 23.931 1.00 86.00 194 ALA A N 1
ATOM 1448 C CA . ALA A 1 194 ? -22.453 8.933 23.797 1.00 86.00 194 ALA A CA 1
ATOM 1449 C C . ALA A 1 194 ? -20.977 9.261 24.122 1.00 86.00 194 ALA A C 1
ATOM 1451 O O . ALA A 1 194 ? -20.676 10.383 24.534 1.00 86.00 194 ALA A O 1
ATOM 1452 N N . GLY A 1 195 ? -20.076 8.290 23.950 1.00 90.38 195 GLY A N 1
ATOM 1453 C CA . GLY A 1 195 ? -18.637 8.430 24.154 1.00 90.38 195 GLY A CA 1
ATOM 1454 C C . GLY A 1 195 ? -17.854 7.908 22.953 1.00 90.38 195 GLY A C 1
ATOM 1455 O O . GLY A 1 195 ? -18.362 7.095 22.179 1.00 90.38 195 GLY A O 1
ATOM 1456 N N . THR A 1 196 ? -16.620 8.383 22.799 1.00 94.19 196 THR A N 1
ATOM 1457 C CA . THR A 1 196 ? -15.705 7.924 21.747 1.00 94.19 196 THR A CA 1
ATOM 1458 C C . THR A 1 196 ? -14.765 6.865 22.303 1.00 94.19 196 THR A C 1
ATOM 1460 O O . THR A 1 196 ? -14.049 7.115 23.266 1.00 94.19 196 THR A O 1
ATOM 1463 N N . ASP A 1 197 ? -14.731 5.687 21.695 1.00 95.44 197 ASP A N 1
ATOM 1464 C CA . ASP A 1 197 ? -13.814 4.604 22.050 1.00 95.44 197 ASP A CA 1
ATOM 1465 C C . ASP A 1 197 ? -12.836 4.331 20.907 1.00 95.44 197 ASP A C 1
ATOM 1467 O O . ASP A 1 197 ? -13.182 4.460 19.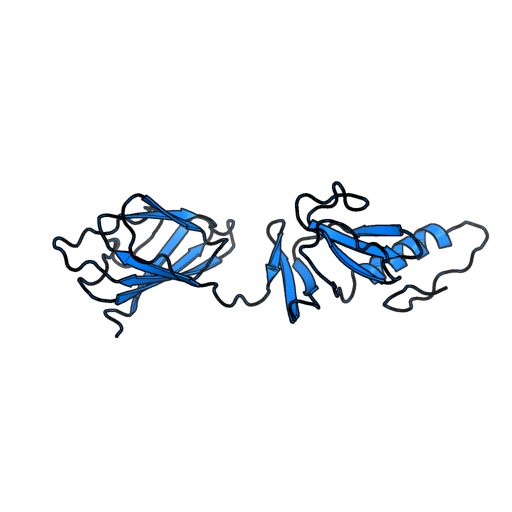733 1.00 95.44 197 ASP A O 1
ATOM 1471 N N . VAL A 1 198 ? -11.633 3.862 21.244 1.00 96.38 198 VAL A N 1
ATOM 1472 C CA . VAL A 1 198 ? -10.654 3.392 20.256 1.00 96.38 198 VAL A CA 1
ATOM 1473 C C . VAL A 1 198 ? -10.492 1.887 20.388 1.00 96.38 198 VAL A C 1
ATOM 1475 O O . VAL A 1 198 ? -10.114 1.377 21.448 1.00 96.38 198 VAL A O 1
ATOM 1478 N N . PHE A 1 199 ? -10.740 1.174 19.296 1.00 96.19 199 PHE A N 1
ATOM 1479 C CA . PHE A 1 199 ? -10.534 -0.262 19.165 1.00 96.19 199 PHE A CA 1
ATOM 1480 C C . PHE A 1 199 ? -9.327 -0.539 18.276 1.00 96.19 199 PHE A C 1
ATOM 1482 O O . PHE A 1 199 ? -9.164 0.083 17.229 1.00 96.19 199 PHE A O 1
ATOM 1489 N N . VAL A 1 200 ? -8.498 -1.500 18.680 1.00 95.69 200 VAL A N 1
ATOM 1490 C CA . VAL A 1 200 ? -7.312 -1.915 17.921 1.00 95.69 200 VAL A CA 1
ATOM 1491 C C . VAL A 1 200 ? -7.416 -3.396 17.614 1.00 95.69 200 VAL A C 1
ATOM 1493 O O . VAL A 1 200 ? -7.717 -4.212 18.494 1.00 95.69 200 VAL A O 1
ATOM 1496 N N . PHE A 1 201 ? -7.136 -3.735 16.361 1.00 96.25 201 PHE A N 1
ATOM 1497 C CA . PHE A 1 201 ? -7.218 -5.090 15.846 1.00 96.25 201 PHE A CA 1
ATOM 1498 C C . PHE A 1 201 ? -5.934 -5.477 15.119 1.00 96.25 201 PHE A C 1
ATOM 1500 O O . PHE A 1 201 ? -5.262 -4.656 14.498 1.00 96.25 201 PHE A O 1
ATOM 1507 N N . VAL A 1 202 ? -5.622 -6.768 15.170 1.00 94.31 202 VAL A N 1
ATOM 1508 C CA . VAL A 1 202 ? -4.581 -7.414 14.377 1.00 94.31 202 VAL A CA 1
ATOM 1509 C C . VAL A 1 202 ? -5.222 -8.570 13.620 1.00 94.31 202 VAL A C 1
ATOM 1511 O O . VAL A 1 202 ? -5.702 -9.533 14.222 1.00 94.31 202 VAL A O 1
ATOM 1514 N N . ALA A 1 203 ? -5.217 -8.479 12.295 1.00 92.25 203 ALA A N 1
ATOM 1515 C CA . ALA A 1 203 ? -5.576 -9.565 11.398 1.00 92.25 203 ALA A CA 1
ATOM 1516 C C . ALA A 1 203 ? -4.330 -10.394 11.062 1.00 92.25 203 ALA A C 1
ATOM 1518 O O . ALA A 1 203 ? -3.317 -9.831 10.659 1.00 92.25 203 ALA A O 1
ATOM 1519 N N . ASN A 1 204 ? -4.400 -11.716 11.207 1.00 87.38 204 ASN A N 1
ATOM 1520 C CA . ASN A 1 204 ? -3.397 -12.678 10.748 1.00 87.38 204 ASN A CA 1
ATOM 1521 C C . ASN A 1 204 ? -4.079 -13.658 9.786 1.00 87.38 204 ASN A C 1
ATOM 1523 O O . ASN A 1 204 ? -4.832 -14.539 10.217 1.00 87.38 204 ASN A O 1
ATOM 1527 N N . GLY A 1 205 ? -3.859 -13.479 8.484 1.00 83.75 205 GLY A N 1
ATOM 1528 C CA . GLY A 1 205 ? -4.717 -14.104 7.481 1.00 83.75 205 GLY A CA 1
ATOM 1529 C C . GLY A 1 205 ? -6.186 -13.708 7.687 1.00 83.75 205 GLY A C 1
ATOM 1530 O O . GLY A 1 205 ? -6.515 -12.534 7.846 1.00 83.75 205 GLY A O 1
ATOM 1531 N N . SER A 1 206 ? -7.067 -14.710 7.766 1.00 87.19 206 SER A N 1
ATOM 1532 C CA . SER A 1 206 ? -8.505 -14.529 8.015 1.00 87.19 206 SER A CA 1
ATOM 1533 C C . SER A 1 206 ? -8.896 -14.410 9.495 1.00 87.19 206 SER A C 1
ATOM 1535 O O . SER A 1 206 ? -10.070 -14.213 9.798 1.00 87.19 206 SER A O 1
ATOM 1537 N N . ARG A 1 207 ? -7.952 -14.591 10.427 1.00 91.56 207 ARG A N 1
ATOM 1538 C CA . ARG A 1 207 ? -8.207 -14.519 11.872 1.00 91.56 207 ARG A CA 1
ATOM 1539 C C . ARG A 1 207 ? -8.005 -13.087 12.350 1.00 91.56 207 ARG A C 1
ATOM 1541 O O . ARG A 1 207 ? -6.938 -12.528 12.105 1.00 91.56 207 ARG A O 1
ATOM 1548 N N . ILE A 1 208 ? -8.969 -12.517 13.070 1.00 96.06 208 ILE A N 1
ATOM 1549 C CA . ILE A 1 208 ? -8.872 -11.154 13.608 1.00 96.06 208 ILE A CA 1
ATOM 1550 C C . ILE A 1 208 ? -8.885 -11.230 15.132 1.00 96.06 208 ILE A C 1
ATOM 1552 O O . ILE A 1 208 ? -9.739 -11.884 15.715 1.00 96.06 208 ILE A O 1
ATOM 1556 N N . MET A 1 209 ? -7.946 -10.563 15.792 1.00 95.38 209 MET A N 1
ATOM 1557 C CA . MET A 1 209 ? -7.902 -10.455 17.252 1.00 95.38 209 MET A CA 1
ATOM 1558 C C . MET A 1 209 ? -7.898 -8.980 17.611 1.00 95.38 209 MET A C 1
ATOM 1560 O O . MET A 1 209 ? -7.152 -8.213 17.005 1.00 95.38 209 MET A O 1
ATOM 1564 N N . GLY A 1 210 ? -8.676 -8.564 18.599 1.00 94.75 210 GLY A N 1
ATOM 1565 C CA . GLY A 1 210 ? -8.640 -7.167 19.009 1.00 94.75 210 GLY A CA 1
ATOM 1566 C C . GLY A 1 210 ? -9.463 -6.870 20.239 1.00 94.75 210 GLY A C 1
ATOM 1567 O O . GLY A 1 210 ? -10.018 -7.759 20.881 1.00 94.75 210 GLY A O 1
ATOM 1568 N N . GLY A 1 211 ? -9.501 -5.596 20.593 1.00 94.75 211 GLY A N 1
ATOM 1569 C CA . GLY A 1 211 ? -10.185 -5.137 21.787 1.00 94.75 211 GLY A CA 1
ATOM 1570 C C . GLY A 1 211 ? -10.242 -3.622 21.859 1.00 94.75 211 GLY A C 1
ATOM 1571 O O . GLY A 1 211 ? -9.673 -2.914 21.028 1.00 94.75 211 GLY A O 1
ATOM 1572 N N . ARG A 1 212 ? -10.929 -3.128 22.888 1.00 94.88 212 ARG A N 1
ATOM 1573 C CA . ARG A 1 212 ? -10.924 -1.708 23.228 1.00 94.88 212 ARG A CA 1
ATOM 1574 C C . ARG A 1 212 ? -9.565 -1.340 23.825 1.00 94.88 212 ARG A C 1
ATOM 1576 O O . ARG A 1 212 ? -9.163 -1.919 24.833 1.00 94.88 212 ARG A O 1
ATOM 1583 N N . ALA A 1 213 ? -8.874 -0.400 23.192 1.00 93.56 213 ALA A N 1
ATOM 1584 C CA . ALA A 1 213 ? -7.599 0.139 23.651 1.00 93.56 213 ALA A CA 1
ATOM 1585 C C . ALA A 1 213 ? -7.796 1.387 24.521 1.00 93.56 213 ALA A C 1
ATOM 1587 O O . ALA A 1 213 ? -7.132 1.522 25.546 1.00 93.56 213 ALA A O 1
ATOM 1588 N N . LEU A 1 214 ? -8.721 2.269 24.128 1.00 94.06 214 LEU A N 1
ATOM 1589 C CA . LEU A 1 214 ? -9.095 3.468 24.878 1.00 94.06 214 LEU A CA 1
ATOM 1590 C C . LEU A 1 214 ? -10.617 3.557 24.988 1.00 94.06 214 LEU A C 1
ATOM 1592 O O . LEU A 1 214 ? -11.336 3.149 24.077 1.00 94.06 214 LEU A O 1
ATOM 1596 N N . GLU A 1 215 ? -11.092 4.090 26.106 1.00 92.50 215 GLU A N 1
ATOM 1597 C CA . GLU A 1 215 ? -12.512 4.234 26.419 1.00 92.50 215 GLU A CA 1
ATOM 1598 C C . GLU A 1 215 ? -12.838 5.697 26.702 1.00 92.50 215 GLU A C 1
ATOM 1600 O O . GLU A 1 215 ? -12.120 6.342 27.472 1.00 92.50 215 GLU A O 1
ATOM 1605 N N . ASN A 1 216 ? -13.924 6.188 26.104 1.00 87.31 216 ASN A N 1
ATOM 1606 C CA . ASN A 1 216 ? -14.460 7.535 26.294 1.00 87.31 216 ASN A CA 1
ATOM 1607 C C . ASN A 1 216 ? -13.397 8.650 26.201 1.00 87.31 216 ASN A C 1
ATOM 1609 O O . ASN A 1 216 ? -13.235 9.467 27.114 1.00 87.31 216 ASN A O 1
ATOM 1613 N N . VAL A 1 217 ? -12.636 8.643 25.106 1.00 87.25 217 VAL A N 1
ATOM 1614 C CA . VAL A 1 217 ? -11.640 9.672 24.800 1.00 87.25 217 VAL A CA 1
ATOM 1615 C C . VAL A 1 217 ? -12.325 10.998 24.452 1.00 87.25 217 VAL A C 1
ATOM 1617 O O . VAL A 1 217 ? -13.342 11.023 23.763 1.00 87.25 217 VAL A O 1
ATOM 1620 N N . SER A 1 218 ? -11.781 12.091 24.998 1.00 71.94 218 SER A N 1
ATOM 1621 C CA . SER A 1 218 ? -12.317 13.461 24.921 1.00 71.94 218 SER A CA 1
ATOM 1622 C C . SER A 1 218 ? -11.708 14.293 23.805 1.00 71.94 218 SER A C 1
ATOM 1624 O O . SER A 1 218 ? -10.460 14.225 23.700 1.00 71.94 218 SER A O 1
#

Foldseek 3Di:
DAADAPRHDQDDDDPPPPSVVVVVVRNVCLCQPQAEAAEEADQEDDPDDDQQHKYQHHPNHDDLCPPQHRWIWGDHPHHTDTDDDDFQRWYQHNVVRFIWTCHPNHTGTDPDPFDEAEPEEDAEEDEDEVVNGQEYEYEHPAAYEYDYHPFDAAPDKDKGKYKYQFEQDPDQNRYNYDPLEQEPVNDDDTADRRFIWMKMWMGRHSHIYIDTPGHRDD

Organism: NCBI:txid2182787

Nearest PDB structures (foldseek):
  8gtc-assembly1_a  TM=8.084E-01  e=8.526E-04  Dinoroseobacter phage vB_DshS-R4C
  8gtc-assembly1_S  TM=6.889E-01  e=4.663E-04  Dinoroseobacter phage vB_DshS-R4C
  7rej-assembly1_A  TM=3.299E-01  e=8.087E-03  Kuttervirus CBA120
  7rfo-assembly1_B  TM=3.717E-01  e=1.946E-02  Kuttervirus CBA120
  7rej-assembly2_B  TM=3.416E-01  e=2.857E-02  Kuttervirus CBA120